Protein AF-0000000070050167 (afdb_homodimer)

Sequence (292 aa):
MYSLFINNKHGSLVYQRNFTPAVQLSANDAIRLASTFHGLSAIAAQVSPAALEKGNPFAALQPRGINLIEADNFRLQCLETRTGLKFVLVAELGVSPATVEASLRRVYEAYADYVLKNPFYDADMPIRCHLFDREIEKIFADYITVMYSLFINNKHGSLVYQRNFTPAVQLSANDAIRLASTFHGLSAIAAQVSPAALEKGNPFAALQPRGINLIEADNFRLQCLETRTGLKFVLVAELGVSPATVEASLRRVYEAYADYVLKNPFYDADMPIRCHLFDREIEKIFADYITV

pLDDT: mean 84.9, std 15.88, range [39.16, 98.12]

InterPro domains:
  IPR007233 Trafficking protein particle complex subunit [PF04099] (1-141)
  IPR007233 Trafficking protein particle complex subunit [PTHR23249] (1-140)
  IPR007233 Trafficking protein particle complex subunit [SM01399] (1-143)
  IPR011012 Longin-like domain superfamily [SSF64356] (2-143)

Solvent-accessible surface area (backbone atoms only — not comparable to full-atom values): 15770 Å² total; per-residue (Å²): 85,34,36,40,38,32,26,24,67,87,23,46,67,27,41,76,48,66,32,29,80,70,35,72,67,50,72,66,51,48,39,50,50,39,34,34,48,40,52,37,24,52,52,50,45,70,52,43,52,67,71,68,57,79,78,47,79,62,62,77,46,73,71,55,40,54,41,36,37,32,39,78,72,31,31,37,39,45,50,70,47,94,82,40,36,34,42,34,40,35,27,45,68,86,55,52,69,68,57,54,50,52,50,51,52,51,51,48,51,43,40,53,65,52,46,69,66,38,91,85,60,52,78,88,42,68,71,86,48,70,68,39,52,54,50,52,47,61,76,43,44,93,38,42,69,128,85,34,35,40,37,30,25,24,67,87,23,46,66,27,40,76,47,68,31,28,79,70,35,70,66,48,72,66,52,47,39,51,49,39,34,35,48,40,52,39,25,52,52,48,44,69,55,44,52,69,68,68,55,79,78,45,79,62,58,75,46,72,71,56,42,53,40,35,36,32,39,77,71,32,30,39,38,43,49,72,46,94,82,41,34,35,41,35,40,34,28,46,68,86,56,52,68,67,57,54,51,54,50,49,51,50,51,51,50,41,41,54,66,52,45,68,65,37,91,85,60,52,78,88,41,68,70,85,47,70,68,39,51,53,49,53,47,61,76,43,44,92,36,42,69,127

Organism: Toxoplasma gondii (strain ATCC 50861 / VEG) (NCBI:txid432359)

Secondary structure (DSSP, 8-state):
--EEEEE-TTS-EEEEEE--TT----HHHHHHHHHHHHHHHHHHHHHS-----SS-GGGGS----EEEEEESS-EEEEEE-TTS-EEEEEE-TTS-HHHHHHHHHHHHHHIIIIITT-TT--TTS----HHHHHHHHHHTGGG---/--EEEEE-TTS-EEEEEE--TT----HHHHHHHHHHHHHHHHHHHHHS-----SS-GGGGS----EEEEEESS-EEEEEE-TTS-EEEEEE-TTS-HHHHHHHHHHHHHHIIIIITT-TT--TTS----HHHHHHHHHHTGGG---

Nearest PDB structures (foldseek):
  2j3t-assembly1_D  TM=8.013E-01  e=7.336E-13  Homo sapiens
  2j3t-assembly1_C  TM=8.068E-01  e=5.487E-09  Mus musculus
  7b70-assembly1_C  TM=8.009E-01  e=3.661E-08  Drosophila melanogaster
  7e2d-assembly1_D  TM=7.402E-01  e=1.348E-06  Saccharomyces cerevisiae S288C
  7q3e-assembly1_C  TM=6.745E-01  e=5.491E-04  Mus musculus

Foldseek 3Di:
DAKKFKAAQQQATQDIDGQDPVDDDDPVNNRVVSNVQNVQQVVCQVVPPQPVPVPDPCSPPRPGGDAWDDDPFWIKGWDADPNRMIMIDIGGPPDDPVLVVVLSVQLVVLCVVFQVPPPPHDSNHHDDTVSSVVSNCVSCVVRRDD/DAKKFKAAQQQATQDIDGQDPVDDDDPVNNRVVSNVQNVQQVVCQVVPPQPVPVPDPCSPPRPGGDAWDDDPFWIKGWDADPNRMIMIDIGGPPDDPVLVVVLSVQLVVLCVVFQVPPPPHDSNHHDDTVSSVVSNCVSCVVRRDD

Structure (mmCIF, N/CA/C/O backbone):
data_AF-0000000070050167-model_v1
#
loop_
_entity.id
_entity.type
_entity.pdbx_description
1 polymer 'Trafficking protein particle complex subunit'
#
loop_
_atom_site.group_PDB
_atom_site.id
_atom_site.type_symbol
_atom_site.label_atom_id
_atom_site.label_alt_id
_atom_site.label_comp_id
_atom_site.label_asym_id
_atom_site.label_entity_id
_atom_site.label_seq_id
_atom_site.pdbx_PDB_ins_code
_atom_site.Cartn_x
_atom_site.Cartn_y
_atom_site.Cartn_z
_atom_site.occupancy
_atom_site.B_iso_or_equiv
_atom_site.auth_seq_id
_atom_site.auth_comp_id
_atom_site.auth_asym_id
_atom_site.auth_atom_id
_atom_site.pdbx_PDB_model_num
ATOM 1 N N . MET A 1 1 ? 9.734 10.875 11.914 1 89.44 1 MET A N 1
ATOM 2 C CA . MET A 1 1 ? 8.578 11.172 11.07 1 89.44 1 MET A CA 1
ATOM 3 C C . MET A 1 1 ? 8.969 12.078 9.906 1 89.44 1 MET A C 1
ATOM 5 O O . MET A 1 1 ? 9.625 13.102 10.102 1 89.44 1 MET A O 1
ATOM 9 N N . TYR A 1 2 ? 8.523 11.695 8.758 1 87.88 2 TYR A N 1
ATOM 10 C CA . TYR A 1 2 ? 8.992 12.398 7.566 1 87.88 2 TYR A CA 1
ATOM 11 C C . TYR A 1 2 ? 7.941 13.383 7.07 1 87.88 2 TYR A C 1
ATOM 13 O O . TYR A 1 2 ? 8.258 14.547 6.793 1 87.88 2 TYR A O 1
ATOM 21 N N . SER A 1 3 ? 6.727 12.945 6.902 1 91.06 3 SER A N 1
ATOM 22 C CA . SER A 1 3 ? 5.707 13.789 6.293 1 91.06 3 SER A CA 1
ATOM 23 C C . SER A 1 3 ? 4.305 13.367 6.719 1 91.06 3 SER A C 1
ATOM 25 O O . SER A 1 3 ? 4.086 12.211 7.078 1 91.06 3 SER A O 1
ATOM 27 N N . LEU A 1 4 ? 3.406 14.344 6.645 1 94.12 4 LEU A N 1
ATOM 28 C CA . LEU A 1 4 ? 1.989 14.148 6.934 1 94.12 4 LEU A CA 1
ATOM 29 C C . LEU A 1 4 ? 1.132 14.555 5.738 1 94.12 4 LEU A C 1
ATOM 31 O O . LEU A 1 4 ? 1.346 15.609 5.145 1 94.12 4 LEU A O 1
ATOM 35 N N . PHE A 1 5 ? 0.18 13.617 5.449 1 94 5 PHE A N 1
ATOM 36 C CA . PHE A 1 5 ? -0.792 13.875 4.395 1 94 5 PHE A CA 1
ATOM 37 C C . PHE A 1 5 ? -2.213 13.672 4.91 1 94 5 PHE A C 1
ATOM 39 O O . PHE A 1 5 ? -2.475 12.758 5.688 1 94 5 PHE A O 1
ATOM 46 N N . ILE A 1 6 ? -3.078 14.547 4.359 1 96.12 6 ILE A N 1
ATOM 47 C CA . ILE A 1 6 ? -4.5 14.32 4.598 1 96.12 6 ILE A CA 1
ATOM 48 C C . ILE A 1 6 ? -5.25 14.289 3.268 1 96.12 6 ILE A C 1
ATOM 50 O O . ILE A 1 6 ? -5.16 15.234 2.479 1 96.12 6 ILE A O 1
ATOM 54 N N . ASN A 1 7 ? -5.93 13.195 3.096 1 95.75 7 ASN A N 1
ATOM 55 C CA . ASN A 1 7 ? -6.766 13.023 1.909 1 95.75 7 ASN A CA 1
ATOM 56 C C . ASN A 1 7 ? -8.25 13.125 2.248 1 95.75 7 ASN A C 1
ATOM 58 O O . ASN A 1 7 ? -8.695 12.609 3.275 1 95.75 7 ASN A O 1
ATOM 62 N N . ASN A 1 8 ? -8.977 13.773 1.326 1 95.44 8 ASN A N 1
ATOM 63 C CA . ASN A 1 8 ? -10.43 13.719 1.497 1 95.44 8 ASN A CA 1
ATOM 64 C C . ASN A 1 8 ? -11 12.398 0.998 1 95.44 8 ASN A C 1
ATOM 66 O O . ASN A 1 8 ? -10.25 11.508 0.58 1 95.44 8 ASN A O 1
ATOM 70 N N . LYS A 1 9 ? -12.336 12.312 1.08 1 92.38 9 LYS A N 1
ATOM 71 C CA . LYS A 1 9 ? -13.008 11.047 0.791 1 92.38 9 LYS A CA 1
ATOM 72 C C . LYS A 1 9 ? -12.836 10.656 -0.674 1 92.38 9 LYS A C 1
ATOM 74 O O . LYS A 1 9 ? -12.992 9.484 -1.032 1 92.38 9 LYS A O 1
ATOM 79 N N . HIS A 1 10 ? -12.492 11.609 -1.518 1 92.44 10 HIS A N 1
ATOM 80 C CA . HIS A 1 10 ? -12.336 11.344 -2.945 1 92.44 10 HIS A CA 1
ATOM 81 C C . HIS A 1 10 ? -10.883 11.055 -3.301 1 92.44 10 HIS A C 1
ATOM 83 O O . HIS A 1 10 ? -10.57 10.758 -4.457 1 92.44 10 HIS A O 1
ATOM 89 N N . GLY A 1 11 ? -10.016 11.172 -2.305 1 93.12 11 GLY A N 1
ATOM 90 C CA . GLY A 1 11 ? -8.609 10.898 -2.539 1 93.12 11 GLY A CA 1
ATOM 91 C C . GLY A 1 11 ? -7.793 12.141 -2.846 1 93.12 11 GLY A C 1
ATOM 92 O O . GLY A 1 11 ? -6.586 12.055 -3.08 1 93.12 11 GLY A O 1
ATOM 93 N N . SER A 1 12 ? -8.359 13.258 -2.82 1 94.75 12 SER A N 1
ATOM 94 C CA . SER A 1 12 ? -7.645 14.508 -3.07 1 94.75 12 SER A CA 1
ATOM 95 C C . SER A 1 12 ? -6.801 14.914 -1.866 1 94.75 12 SER A C 1
ATOM 97 O O . SER A 1 12 ? -7.242 14.781 -0.722 1 94.75 12 SER A O 1
ATOM 99 N N . LEU A 1 13 ? -5.625 15.398 -2.189 1 95.75 13 LEU A N 1
ATOM 100 C CA . LEU A 1 13 ? -4.734 15.898 -1.147 1 95.75 13 LEU A CA 1
ATOM 101 C C . LEU A 1 13 ? -5.211 17.25 -0.623 1 95.75 13 LEU A C 1
ATOM 103 O O . LEU A 1 13 ? -5.238 18.234 -1.365 1 95.75 13 LEU A O 1
ATOM 107 N N . VAL A 1 14 ? -5.516 17.312 0.684 1 96.19 14 VAL A N 1
ATOM 108 C CA . VAL A 1 14 ? -6.066 18.562 1.195 1 96.19 14 VAL A CA 1
ATOM 109 C C . VAL A 1 14 ? -5.094 19.188 2.199 1 96.19 14 VAL A C 1
ATOM 111 O O . VAL A 1 14 ? -5.273 20.328 2.625 1 96.19 14 VAL A O 1
ATOM 114 N N . TYR A 1 15 ? -4.074 18.453 2.6 1 95.88 15 TYR A N 1
ATOM 115 C CA . TYR A 1 15 ? -3.066 18.969 3.518 1 95.88 15 TYR A CA 1
ATOM 116 C C . TYR A 1 15 ? -1.767 18.188 3.396 1 95.88 15 TYR A C 1
ATOM 118 O O . TYR A 1 15 ? -1.785 16.969 3.23 1 95.88 15 TYR A O 1
ATOM 126 N N . GLN A 1 16 ? -0.728 18.875 3.422 1 93.69 16 GLN A N 1
ATOM 127 C CA . GLN A 1 16 ? 0.583 18.234 3.402 1 93.69 16 GLN A CA 1
ATOM 128 C C . GLN A 1 16 ? 1.587 19 4.254 1 93.69 16 GLN A C 1
ATOM 130 O O . GLN A 1 16 ? 1.589 20.234 4.254 1 93.69 16 GLN A O 1
ATOM 135 N N . ARG A 1 17 ? 2.387 18.266 4.969 1 91.81 17 ARG A N 1
ATOM 136 C CA . ARG A 1 17 ? 3.475 18.859 5.742 1 91.81 17 ARG A CA 1
ATOM 137 C C . ARG A 1 17 ? 4.688 17.938 5.773 1 91.81 17 ARG A C 1
ATOM 139 O O . ARG A 1 17 ? 4.562 16.75 6.066 1 91.81 17 ARG A O 1
ATOM 146 N N . ASN A 1 18 ? 5.844 18.484 5.469 1 89.38 18 ASN A N 1
ATOM 147 C CA . ASN A 1 18 ? 7.109 17.766 5.598 1 89.38 18 ASN A CA 1
ATOM 148 C C . ASN A 1 18 ? 7.848 18.156 6.875 1 89.38 18 ASN A C 1
ATOM 150 O O . ASN A 1 18 ? 7.926 19.344 7.219 1 89.38 18 ASN A O 1
ATOM 154 N N . PHE A 1 19 ? 8.367 17.172 7.527 1 89.69 19 PHE A N 1
ATOM 155 C CA . PHE A 1 19 ? 9.023 17.453 8.797 1 89.69 19 PHE A CA 1
ATOM 156 C C . PHE A 1 19 ? 10.539 17.406 8.648 1 89.69 19 PHE A C 1
ATOM 158 O O . PHE A 1 19 ? 11.266 17.938 9.492 1 89.69 19 PHE A O 1
ATOM 165 N N . THR A 1 20 ? 10.992 16.719 7.688 1 80.56 20 THR A N 1
ATOM 166 C CA . THR A 1 20 ? 12.43 16.625 7.445 1 80.56 20 THR A CA 1
ATOM 167 C C . THR A 1 20 ? 12.758 16.984 6 1 80.56 20 THR A C 1
ATOM 169 O O . THR A 1 20 ? 11.953 16.734 5.094 1 80.56 20 THR A O 1
ATOM 172 N N . PRO A 1 21 ? 13.875 17.656 5.859 1 73.12 21 PRO A N 1
ATOM 173 C CA . PRO A 1 21 ? 14.289 18 4.496 1 73.12 21 PRO A CA 1
ATOM 174 C C . PRO A 1 21 ? 14.648 16.766 3.672 1 73.12 21 PRO A C 1
ATOM 176 O O . PRO A 1 21 ? 14.711 16.828 2.441 1 73.12 21 PRO A O 1
ATOM 179 N N . ALA A 1 22 ? 14.891 15.688 4.312 1 65.25 22 ALA A N 1
ATOM 180 C CA . ALA A 1 22 ? 15.32 14.461 3.648 1 65.25 22 ALA A CA 1
ATOM 181 C C . ALA A 1 22 ? 14.242 13.953 2.689 1 65.25 22 ALA A C 1
ATOM 183 O O . ALA A 1 22 ? 14.555 13.305 1.687 1 65.25 22 ALA A O 1
ATOM 184 N N . VAL A 1 23 ? 13.094 14.227 3.064 1 63.31 23 VAL A N 1
ATOM 185 C CA . VAL A 1 23 ? 12.008 13.828 2.186 1 63.31 23 VAL A CA 1
ATOM 186 C C . VAL A 1 23 ? 11.297 15.062 1.635 1 63.31 23 VAL A C 1
ATOM 188 O O . VAL A 1 23 ? 10.641 15.789 2.381 1 63.31 23 VAL A O 1
ATOM 191 N N . GLN A 1 24 ? 11.836 15.445 0.61 1 68.56 24 GLN A N 1
ATOM 192 C CA . GLN A 1 24 ? 11.141 16.562 -0.007 1 68.56 24 GLN A CA 1
ATOM 193 C C . GLN A 1 24 ? 10.258 16.094 -1.16 1 68.56 24 GLN A C 1
ATOM 195 O O . GLN A 1 24 ? 10.75 15.836 -2.26 1 68.56 24 GLN A O 1
ATOM 200 N N . LEU A 1 25 ? 9.023 15.867 -0.764 1 72.94 25 LEU A N 1
ATOM 201 C CA . LEU A 1 25 ? 8.07 15.523 -1.817 1 72.94 25 LEU A CA 1
ATOM 202 C C . LEU A 1 25 ? 7.562 16.781 -2.516 1 72.94 25 LEU A C 1
ATOM 204 O O . LEU A 1 25 ? 7.137 17.734 -1.857 1 72.94 25 LEU A O 1
ATOM 208 N N . SER A 1 26 ? 7.832 16.766 -3.855 1 81.06 26 SER A N 1
ATOM 209 C CA . SER A 1 26 ? 7.164 17.828 -4.602 1 81.06 26 SER A CA 1
ATOM 210 C C . SER A 1 26 ? 5.652 17.766 -4.414 1 81.06 26 SER A C 1
ATOM 212 O O . SER A 1 26 ? 5.113 16.75 -3.988 1 81.06 26 SER A O 1
ATOM 214 N N . ALA A 1 27 ? 5.039 18.875 -4.664 1 82.94 27 ALA A N 1
ATOM 215 C CA . ALA A 1 27 ? 3.58 18.922 -4.609 1 82.94 27 ALA A CA 1
ATOM 216 C C . ALA A 1 27 ? 2.963 17.859 -5.512 1 82.94 27 ALA A C 1
ATOM 218 O O . ALA A 1 27 ? 2.018 17.172 -5.113 1 82.94 27 ALA A O 1
ATOM 219 N N . ASN A 1 28 ? 3.523 17.688 -6.641 1 86.5 28 ASN A N 1
ATOM 220 C CA . ASN A 1 28 ? 3.029 16.703 -7.59 1 86.5 28 ASN A CA 1
ATOM 221 C C . ASN A 1 28 ? 3.223 15.281 -7.066 1 86.5 28 ASN A C 1
ATOM 223 O O . ASN A 1 28 ? 2.336 14.438 -7.207 1 86.5 28 ASN A O 1
ATOM 227 N N . ASP A 1 29 ? 4.305 15.047 -6.465 1 85.62 29 ASP A N 1
ATOM 228 C CA . ASP A 1 29 ? 4.578 13.719 -5.918 1 85.62 29 ASP A CA 1
ATOM 229 C C . ASP A 1 29 ? 3.646 13.406 -4.75 1 85.62 29 ASP A C 1
ATOM 231 O O . ASP A 1 29 ? 3.172 12.273 -4.613 1 85.62 29 ASP A O 1
ATOM 235 N N . ALA A 1 30 ? 3.424 14.406 -4.02 1 87.69 30 ALA A N 1
ATOM 236 C CA . ALA A 1 30 ? 2.52 14.234 -2.885 1 87.69 30 ALA A CA 1
ATOM 237 C C . ALA A 1 30 ? 1.105 13.906 -3.355 1 87.69 30 ALA A C 1
ATOM 239 O O . ALA A 1 30 ? 0.448 13.023 -2.799 1 87.69 30 ALA A O 1
ATOM 240 N N . ILE A 1 31 ? 0.739 14.547 -4.348 1 92.81 31 ILE A N 1
ATOM 241 C CA . ILE A 1 31 ? -0.591 14.336 -4.91 1 92.81 31 ILE A CA 1
ATOM 242 C C . ILE A 1 31 ? -0.686 12.93 -5.492 1 92.81 31 ILE A C 1
ATOM 244 O O . ILE A 1 31 ? -1.659 12.211 -5.246 1 92.81 31 ILE A O 1
ATOM 248 N N . ARG A 1 32 ? 0.29 12.586 -6.215 1 91.69 32 ARG A N 1
ATOM 249 C CA . ARG A 1 32 ? 0.316 11.258 -6.82 1 91.69 32 ARG A CA 1
ATOM 250 C C . ARG A 1 32 ? 0.294 10.172 -5.754 1 91.69 32 ARG A C 1
ATOM 252 O O . ARG A 1 32 ? -0.455 9.195 -5.867 1 91.69 32 ARG A O 1
ATOM 259 N N . LEU A 1 33 ? 1.096 10.352 -4.777 1 89.75 33 LEU A N 1
ATOM 260 C CA . LEU A 1 33 ? 1.144 9.383 -3.689 1 89.75 33 LEU A CA 1
ATOM 261 C C . LEU A 1 33 ? -0.214 9.266 -3.004 1 89.75 33 LEU A C 1
ATOM 263 O O . LEU A 1 33 ? -0.7 8.164 -2.762 1 89.75 33 LEU A O 1
ATOM 267 N N . ALA A 1 34 ? -0.756 10.43 -2.801 1 90.31 34 ALA A N 1
ATOM 268 C CA . ALA A 1 34 ? -2.049 10.477 -2.121 1 90.31 34 ALA A CA 1
ATOM 269 C C .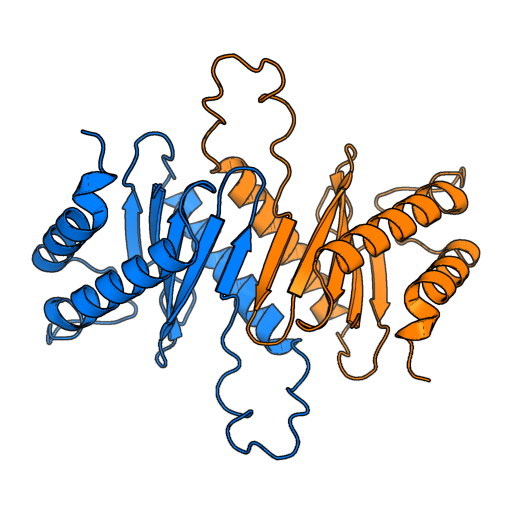 ALA A 1 34 ? -3.127 9.781 -2.945 1 90.31 34 ALA A C 1
ATOM 271 O O . ALA A 1 34 ? -3.883 8.953 -2.422 1 90.31 34 ALA A O 1
ATOM 272 N N . SER A 1 35 ? -3.193 10.031 -4.137 1 94 35 SER A N 1
ATOM 273 C CA . SER A 1 35 ? -4.227 9.5 -5.02 1 94 35 SER A CA 1
ATOM 274 C C . SER A 1 35 ? -4.051 8 -5.234 1 94 35 SER A C 1
ATOM 276 O O . SER A 1 35 ? -5.027 7.242 -5.195 1 94 35 SER A O 1
ATOM 278 N N . THR A 1 36 ? -2.84 7.625 -5.48 1 92.5 36 THR A N 1
ATOM 279 C CA . THR A 1 36 ? -2.572 6.207 -5.711 1 92.5 36 THR A CA 1
ATOM 280 C C . THR A 1 36 ? -2.842 5.395 -4.449 1 92.5 36 THR A C 1
ATOM 282 O O . THR A 1 36 ? -3.389 4.289 -4.523 1 92.5 36 THR A O 1
ATOM 285 N N . PHE A 1 37 ? -2.467 5.949 -3.375 1 91.81 37 PHE A N 1
ATOM 286 C CA . PHE A 1 37 ? -2.777 5.293 -2.109 1 91.81 37 PHE A CA 1
ATOM 287 C C . PHE A 1 37 ? -4.285 5.125 -1.944 1 91.81 37 PHE A C 1
ATOM 289 O O . PHE A 1 37 ? -4.758 4.039 -1.596 1 91.81 37 PHE A O 1
ATOM 296 N N . HIS A 1 38 ? -4.93 6.168 -2.182 1 91.12 38 HIS A N 1
ATOM 297 C CA . HIS A 1 38 ? -6.383 6.121 -2.07 1 91.12 38 HIS A CA 1
ATOM 298 C C . HIS A 1 38 ? -6.973 5.066 -2.998 1 91.12 38 HIS A C 1
ATOM 300 O O . HIS A 1 38 ? -7.844 4.289 -2.592 1 91.12 38 HIS A O 1
ATOM 306 N N . GLY A 1 39 ? -6.562 5.09 -4.191 1 91.25 39 GLY A N 1
ATOM 307 C CA . GLY A 1 39 ? -7.027 4.105 -5.152 1 91.25 39 GLY A CA 1
ATOM 308 C C . GLY A 1 39 ? -6.77 2.674 -4.711 1 91.25 39 GLY A C 1
ATOM 309 O O . GLY A 1 39 ? -7.652 1.818 -4.824 1 91.25 39 GLY A O 1
ATOM 310 N N . LEU A 1 40 ? -5.613 2.457 -4.23 1 90.75 40 LEU A N 1
ATOM 311 C CA . LEU A 1 40 ? -5.254 1.122 -3.764 1 90.75 40 LEU A CA 1
ATOM 312 C C . LEU A 1 40 ? -6.109 0.714 -2.57 1 90.75 40 LEU A C 1
ATOM 314 O O . LEU A 1 40 ? -6.578 -0.425 -2.498 1 90.75 40 LEU A O 1
ATOM 318 N N . SER A 1 41 ? -6.258 1.583 -1.632 1 88.62 41 SER A N 1
ATOM 319 C CA . SER A 1 41 ? -7.09 1.305 -0.465 1 88.62 41 SER A CA 1
ATOM 320 C C . SER A 1 41 ? -8.516 0.964 -0.874 1 88.62 41 SER A C 1
ATOM 322 O O . SER A 1 41 ? -9.133 0.061 -0.303 1 88.62 41 SER A O 1
ATOM 324 N N . ALA A 1 42 ? -9.016 1.646 -1.817 1 85.06 42 ALA A N 1
ATOM 325 C CA . ALA A 1 42 ? -10.383 1.425 -2.285 1 85.06 42 ALA A CA 1
ATOM 326 C C . ALA A 1 42 ? -10.523 0.052 -2.934 1 85.06 42 ALA A C 1
ATOM 328 O O . ALA A 1 42 ? -11.469 -0.687 -2.639 1 85.06 42 ALA A O 1
ATOM 329 N N . ILE A 1 43 ? -9.633 -0.232 -3.824 1 85.56 43 ILE A N 1
ATOM 330 C CA . ILE A 1 43 ? -9.719 -1.517 -4.512 1 85.56 43 ILE A CA 1
ATOM 331 C C . ILE A 1 43 ? -9.461 -2.65 -3.52 1 85.56 43 ILE A C 1
ATOM 333 O O . ILE A 1 43 ? -10.102 -3.703 -3.594 1 85.56 43 ILE A O 1
ATOM 337 N N . ALA A 1 44 ? -8.539 -2.447 -2.594 1 84 44 ALA A N 1
ATOM 338 C CA . ALA A 1 44 ? -8.266 -3.441 -1.559 1 84 44 ALA A CA 1
ATOM 339 C C . ALA A 1 44 ? -9.516 -3.709 -0.716 1 84 44 ALA A C 1
ATOM 341 O O . ALA A 1 44 ? -9.805 -4.859 -0.378 1 84 44 ALA A O 1
ATOM 342 N N . ALA A 1 45 ? -10.227 -2.703 -0.379 1 80.06 45 ALA A N 1
ATOM 343 C CA . ALA A 1 45 ? -11.445 -2.844 0.409 1 80.06 45 ALA A CA 1
ATOM 344 C C . ALA A 1 45 ? -12.508 -3.627 -0.358 1 80.06 45 ALA A C 1
ATOM 346 O O . ALA A 1 45 ? -13.266 -4.398 0.232 1 80.06 45 ALA A O 1
ATOM 347 N N . GLN A 1 46 ? -12.5 -3.449 -1.627 1 78.62 46 GLN A N 1
ATOM 348 C CA . GLN A 1 46 ? -13.492 -4.094 -2.473 1 78.62 46 GLN A CA 1
ATOM 349 C C . GLN A 1 46 ? -13.219 -5.59 -2.613 1 78.62 46 GLN A C 1
ATOM 351 O O . GLN A 1 46 ? -14.141 -6.387 -2.766 1 78.62 46 GLN A O 1
ATOM 356 N N . VAL A 1 47 ? -12.016 -5.867 -2.559 1 73.19 47 VAL A N 1
ATOM 357 C CA . VAL A 1 47 ? -11.656 -7.25 -2.842 1 73.19 47 VAL A CA 1
ATOM 358 C C . VAL A 1 47 ? -11.422 -8 -1.534 1 73.19 47 VAL A C 1
ATOM 360 O O . VAL A 1 47 ? -11.094 -9.195 -1.544 1 73.19 47 VAL A O 1
ATOM 363 N N . SER A 1 48 ? -11.43 -7.297 -0.471 1 73.94 48 SER A N 1
ATOM 364 C CA . SER A 1 48 ? -11.242 -7.91 0.84 1 73.94 48 SER A CA 1
ATOM 365 C C . SER A 1 48 ? -12.352 -8.922 1.136 1 73.9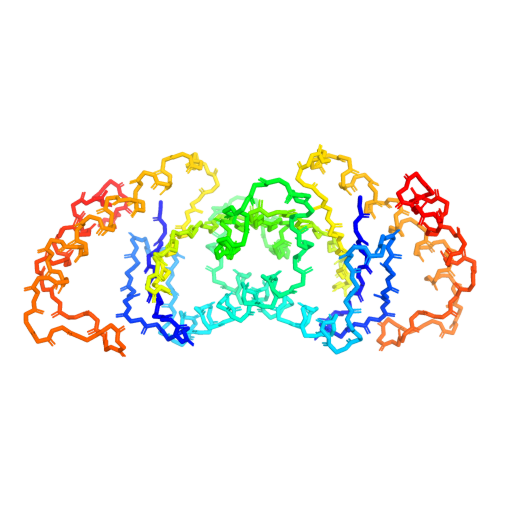4 48 SER A C 1
ATOM 367 O O . SER A 1 48 ? -13.508 -8.703 0.77 1 73.94 48 SER A O 1
ATOM 369 N N . PRO A 1 49 ? -11.852 -10.133 1.538 1 64.19 49 PRO A N 1
ATOM 370 C CA . PRO A 1 49 ? -12.875 -11.125 1.873 1 64.19 49 PRO A CA 1
ATOM 371 C C . PRO A 1 49 ? -13.891 -10.602 2.879 1 64.19 49 PRO A C 1
ATOM 373 O O . PRO A 1 49 ? -13.555 -9.797 3.75 1 64.19 49 PRO A O 1
ATOM 376 N N . ALA A 1 50 ? -15.133 -10.648 2.42 1 53.75 50 ALA A N 1
ATOM 377 C CA . ALA A 1 50 ? -16.156 -10.305 3.4 1 53.75 50 ALA A CA 1
ATOM 378 C C . ALA A 1 50 ? -15.875 -10.961 4.75 1 53.75 50 ALA A C 1
ATOM 380 O O . ALA A 1 50 ? -15.422 -12.109 4.805 1 53.75 50 ALA A O 1
ATOM 381 N N . ALA A 1 51 ? -15.328 -10.312 5.66 1 48.38 51 ALA A N 1
ATOM 382 C CA . ALA A 1 51 ? -15.352 -10.953 6.973 1 48.38 51 ALA A CA 1
ATOM 383 C C . ALA A 1 51 ? -16.547 -11.906 7.098 1 48.38 51 ALA A C 1
ATOM 385 O O . ALA A 1 51 ? -17.688 -11.492 6.965 1 48.38 51 ALA A O 1
ATOM 386 N N . LEU A 1 52 ? -16.406 -13.109 6.535 1 44.16 52 LEU A N 1
ATOM 387 C CA . LEU A 1 52 ? -17.312 -14.148 7 1 44.16 52 LEU A CA 1
ATOM 388 C C . LEU A 1 52 ? -17.703 -13.922 8.461 1 44.16 52 LEU A C 1
ATOM 390 O O . LEU A 1 52 ? -18.234 -14.82 9.117 1 44.16 52 LEU A O 1
ATOM 394 N N . GLU A 1 53 ? -17.188 -12.977 9.055 1 43 53 GLU A N 1
ATOM 395 C CA . GLU A 1 53 ? -17.734 -13.141 10.406 1 43 53 GLU A CA 1
ATOM 396 C C . GLU A 1 53 ? -19.25 -13.18 10.383 1 43 53 GLU A C 1
ATOM 398 O O . GLU A 1 53 ? -19.906 -12.211 9.984 1 43 53 GLU A O 1
ATOM 403 N N . LYS A 1 54 ? -19.781 -14.344 9.992 1 41.5 54 LYS A N 1
ATOM 404 C CA . LYS A 1 54 ? -21.203 -14.656 10.195 1 41.5 54 LYS A CA 1
ATOM 405 C C . LYS A 1 54 ? -21.859 -13.664 11.141 1 41.5 54 LYS A C 1
ATOM 407 O O . LYS A 1 54 ? -22.984 -13.211 10.898 1 41.5 54 LYS A O 1
ATOM 412 N N . GLY A 1 55 ? -21.641 -13.719 12.367 1 41.34 55 GLY A N 1
ATOM 413 C CA . GLY A 1 55 ? -22.438 -13.266 13.492 1 41.34 55 GLY A CA 1
ATOM 414 C C . GLY A 1 55 ? -22.266 -11.781 13.781 1 41.34 55 GLY A C 1
ATOM 415 O O . GLY A 1 55 ? -22.844 -11.266 14.742 1 41.34 55 GLY A O 1
ATOM 416 N N . ASN A 1 56 ? -21.062 -11.266 13.438 1 39.41 56 ASN A N 1
ATOM 417 C CA . ASN A 1 56 ? -21.016 -9.914 13.977 1 39.41 56 ASN A CA 1
ATOM 418 C C . ASN A 1 56 ? -21.688 -8.914 13.039 1 39.41 56 ASN A C 1
ATOM 420 O O . ASN A 1 56 ? -21.203 -8.68 11.922 1 39.41 56 ASN A O 1
ATOM 424 N N . PRO A 1 57 ? -22.922 -8.766 13.156 1 42.53 57 PRO A N 1
ATOM 425 C CA . PRO A 1 57 ? -23.703 -7.758 12.438 1 42.53 57 PRO A CA 1
ATOM 426 C C . PRO A 1 57 ? -22.891 -6.516 12.086 1 42.53 57 PRO A C 1
ATOM 428 O O . PRO A 1 57 ? -23.281 -5.742 11.203 1 42.53 57 PRO A O 1
ATOM 431 N N . PHE A 1 58 ? -22.016 -6.199 12.875 1 42.19 58 PHE A N 1
ATOM 432 C CA . PHE A 1 58 ? -21.281 -4.961 12.672 1 42.19 58 PHE A CA 1
ATOM 433 C C . PHE A 1 58 ? -20.109 -5.172 11.719 1 42.19 58 PHE A C 1
ATOM 435 O O . PHE A 1 58 ? -19.328 -4.254 11.469 1 42.19 58 PHE A O 1
ATOM 442 N N . ALA A 1 59 ? -19.734 -6.312 11.422 1 43.59 59 ALA A N 1
ATOM 443 C CA . ALA A 1 59 ? -18.734 -6.672 10.414 1 43.59 59 ALA A CA 1
ATOM 444 C C . ALA A 1 59 ? -18.984 -5.918 9.109 1 43.59 59 ALA A C 1
ATOM 446 O O . ALA A 1 59 ? -18.047 -5.688 8.344 1 43.59 59 ALA A O 1
ATOM 447 N N . ALA A 1 60 ? -20.297 -5.832 8.75 1 40.12 60 ALA A N 1
ATOM 448 C CA . ALA A 1 60 ? -20.734 -4.914 7.703 1 40.12 60 ALA A CA 1
ATOM 449 C C . ALA A 1 60 ? -20.109 -3.533 7.887 1 40.12 60 ALA A C 1
ATOM 451 O O . ALA A 1 60 ? -20.25 -2.664 7.023 1 40.12 60 ALA A O 1
ATOM 452 N N . LEU A 1 61 ? -19.922 -3.281 9.078 1 39.88 61 LEU A N 1
ATOM 453 C CA . LEU A 1 61 ? -19.359 -1.942 9.18 1 39.88 61 LEU A CA 1
ATOM 454 C C . LEU A 1 61 ? -18.078 -1.831 8.344 1 39.88 61 LEU A C 1
ATOM 456 O O . LEU A 1 61 ? -17.359 -2.814 8.172 1 39.88 61 LEU A O 1
ATOM 460 N N . GLN A 1 62 ? -17.688 -0.558 7.766 1 45.62 62 GLN A N 1
ATOM 461 C CA . GLN A 1 62 ? -16.906 -0.075 6.629 1 45.62 62 GLN A CA 1
ATOM 462 C C . GLN A 1 62 ? -15.531 -0.723 6.586 1 45.62 62 GLN A C 1
ATOM 464 O O . GLN A 1 62 ? -14.758 -0.606 7.539 1 45.62 62 GLN A O 1
ATOM 469 N N . PRO A 1 63 ? -15.477 -1.893 6.012 1 49.5 63 PRO A N 1
ATOM 470 C CA . PRO A 1 63 ? -14.094 -2.363 5.879 1 49.5 63 PRO A CA 1
ATOM 471 C C . PRO A 1 63 ? -13.078 -1.22 5.863 1 49.5 63 PRO A C 1
ATOM 473 O O . PRO A 1 63 ? -13.273 -0.227 5.156 1 49.5 63 PRO A O 1
ATOM 476 N N . ARG A 1 64 ? -12.539 -0.869 6.949 1 57.72 64 ARG A N 1
ATOM 477 C CA . ARG A 1 64 ? -11.406 0.052 6.984 1 57.72 64 ARG A CA 1
ATOM 478 C C . ARG A 1 64 ? -10.328 -0.364 5.988 1 57.72 64 ARG A C 1
ATOM 480 O O . ARG A 1 64 ? -10.219 -1.541 5.637 1 57.72 64 ARG A O 1
ATOM 487 N N . GLY A 1 65 ? -9.891 0.542 5.012 1 70.44 65 GLY A N 1
ATOM 488 C CA . GLY A 1 65 ? -8.852 0.544 3.998 1 70.44 65 GLY A CA 1
ATOM 489 C C . GLY A 1 65 ? -7.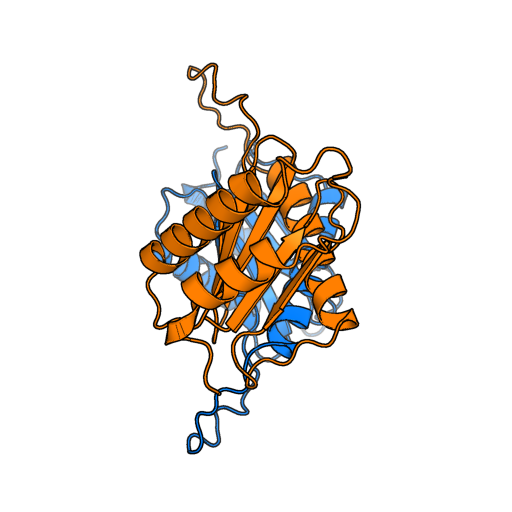516 0.045 4.516 1 70.44 65 GLY A C 1
ATOM 490 O O . GLY A 1 65 ? -7.469 -0.8 5.414 1 70.44 65 GLY A O 1
ATOM 491 N N . ILE A 1 66 ? -6.512 0.337 3.949 1 80.75 66 ILE A N 1
ATOM 492 C CA . ILE A 1 66 ? -5.113 0.047 4.262 1 80.75 66 ILE A CA 1
ATOM 493 C C . ILE A 1 66 ? -4.684 0.844 5.492 1 80.75 66 ILE A C 1
ATOM 495 O O . ILE A 1 66 ? -4.91 2.055 5.562 1 80.75 66 ILE A O 1
ATOM 499 N N . ASN A 1 67 ? -4.137 0.073 6.457 1 86.25 67 ASN A N 1
ATOM 500 C CA . ASN A 1 67 ? -3.695 0.716 7.691 1 86.25 67 ASN A CA 1
ATOM 501 C C . ASN A 1 67 ? -2.182 0.909 7.711 1 86.25 67 ASN A C 1
ATOM 503 O O . ASN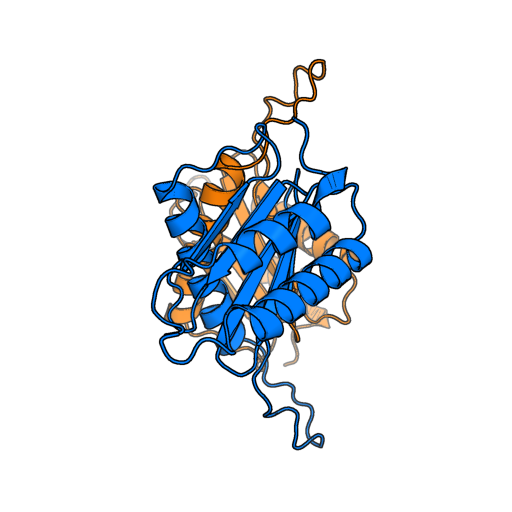 A 1 67 ? -1.676 1.797 8.398 1 86.25 67 ASN A O 1
ATOM 507 N N . LEU A 1 68 ? -1.549 0.071 6.957 1 90.81 68 LEU A N 1
ATOM 508 C CA . LEU A 1 68 ? -0.095 0.063 7.066 1 90.81 68 LEU A CA 1
ATOM 509 C C . LEU A 1 68 ? 0.547 -0.357 5.746 1 90.81 68 LEU A C 1
ATOM 511 O O . LEU A 1 68 ? 0.089 -1.302 5.102 1 90.81 68 LEU A O 1
ATOM 515 N N . ILE A 1 69 ? 1.524 0.38 5.398 1 91 69 ILE A N 1
ATOM 516 C CA . ILE A 1 69 ? 2.398 0.02 4.285 1 91 69 ILE A CA 1
ATOM 517 C C . ILE A 1 69 ? 3.855 0.078 4.738 1 91 69 ILE A C 1
ATOM 519 O O . ILE A 1 69 ? 4.281 1.055 5.355 1 91 69 ILE A O 1
ATOM 523 N N . GLU A 1 70 ? 4.574 -0.963 4.383 1 91.12 70 GLU A N 1
ATOM 524 C CA . GLU A 1 70 ? 5.996 -0.968 4.715 1 91.12 70 GLU A CA 1
ATOM 525 C C . GLU A 1 70 ? 6.852 -1.162 3.467 1 91.12 70 GLU A C 1
ATOM 527 O O . GLU A 1 70 ? 6.598 -2.064 2.666 1 91.12 70 GLU A O 1
ATOM 532 N N . ALA A 1 71 ? 7.793 -0.24 3.404 1 88.06 71 ALA A N 1
ATOM 533 C CA . ALA A 1 71 ? 8.82 -0.339 2.371 1 88.06 71 ALA A CA 1
ATOM 534 C C . ALA A 1 71 ? 10.203 -0.536 2.99 1 88.06 71 ALA A C 1
ATOM 536 O O . ALA A 1 71 ? 10.32 -0.764 4.195 1 88.06 71 ALA A O 1
ATOM 537 N N . ASP A 1 72 ? 11.242 -0.602 2.191 1 80.19 72 ASP A N 1
ATOM 538 C CA . ASP A 1 72 ? 12.594 -0.897 2.666 1 80.19 72 ASP A CA 1
ATOM 539 C C . ASP A 1 72 ? 13.094 0.19 3.613 1 80.19 72 ASP A C 1
ATOM 541 O O . ASP A 1 72 ? 13.82 -0.096 4.566 1 80.19 72 ASP A O 1
ATOM 545 N N . ASN A 1 73 ? 12.586 1.427 3.426 1 79.19 73 ASN A N 1
ATOM 546 C CA . ASN A 1 73 ? 13.234 2.498 4.176 1 79.19 73 ASN A CA 1
ATOM 547 C C . ASN A 1 73 ? 12.219 3.35 4.93 1 79.19 73 ASN A C 1
ATOM 549 O O . ASN A 1 73 ? 12.594 4.301 5.621 1 79.19 73 ASN A O 1
ATOM 553 N N . PHE A 1 74 ? 11.008 2.98 4.793 1 85.06 74 PHE A N 1
ATOM 554 C CA . PHE A 1 74 ? 10.016 3.791 5.488 1 85.06 74 PHE A CA 1
ATOM 555 C C . PHE A 1 74 ? 8.719 3.008 5.695 1 85.06 74 PHE A C 1
ATOM 557 O O . PHE A 1 74 ? 8.555 1.917 5.145 1 85.06 74 PHE A O 1
ATOM 564 N N . ARG A 1 75 ? 7.902 3.631 6.496 1 90.75 75 ARG A N 1
ATOM 565 C CA . ARG A 1 75 ? 6.574 3.105 6.805 1 90.75 75 ARG A CA 1
ATOM 566 C C . ARG A 1 75 ? 5.508 4.18 6.637 1 90.75 75 ARG A C 1
ATOM 568 O O . ARG A 1 75 ? 5.738 5.348 6.953 1 90.75 75 ARG A O 1
ATOM 575 N N . LEU A 1 76 ? 4.395 3.682 6.09 1 92.06 76 LEU A N 1
ATOM 576 C CA . LEU A 1 76 ? 3.23 4.551 5.965 1 92.06 76 LEU A CA 1
ATOM 577 C C . LEU A 1 76 ? 2.053 4 6.762 1 92.06 76 LEU A C 1
ATOM 579 O O . LEU A 1 76 ? 1.7 2.826 6.625 1 92.06 76 LEU A O 1
ATOM 583 N N . GLN A 1 77 ? 1.556 4.844 7.648 1 94.12 77 GLN A N 1
ATOM 584 C CA . GLN A 1 77 ? 0.362 4.449 8.391 1 94.12 77 GLN A CA 1
ATOM 585 C C . GLN A 1 77 ? -0.781 5.434 8.156 1 94.12 77 GLN A C 1
ATOM 587 O O . GLN A 1 77 ? -0.55 6.629 7.965 1 94.12 77 GLN A O 1
ATOM 592 N N . CYS A 1 78 ? -1.964 4.809 8.219 1 94.62 78 CYS A N 1
ATOM 593 C CA . CYS A 1 78 ? -3.137 5.594 7.859 1 94.62 78 CYS A CA 1
ATOM 594 C C . CYS A 1 78 ? -4.211 5.5 8.938 1 94.62 78 CYS A C 1
ATOM 596 O O . CYS A 1 78 ? -4.441 4.426 9.5 1 94.62 78 CYS A O 1
ATOM 598 N N . LEU A 1 79 ? -4.816 6.609 9.344 1 94.19 79 LEU A N 1
ATOM 599 C CA . LEU A 1 79 ? -6.031 6.707 10.141 1 94.19 79 LEU A CA 1
ATOM 600 C C . LEU A 1 79 ? -7.188 7.25 9.305 1 94.19 79 LEU A C 1
ATOM 602 O O . LEU A 1 79 ? -7.137 8.391 8.836 1 94.19 79 LEU A O 1
ATOM 606 N N . GLU A 1 80 ? -8.164 6.387 9.117 1 91.31 80 GLU A N 1
ATOM 607 C CA . GLU A 1 80 ? -9.32 6.781 8.312 1 91.31 80 GLU A CA 1
ATOM 608 C C . GLU A 1 80 ? -10.523 7.09 9.195 1 91.31 80 GLU A C 1
ATOM 610 O O . GLU A 1 80 ? -10.891 6.289 10.062 1 91.31 80 GLU A O 1
ATOM 615 N N . THR A 1 81 ? -11.141 8.242 8.953 1 91.25 81 THR A N 1
ATOM 616 C CA . THR A 1 81 ? -12.328 8.609 9.719 1 91.25 81 THR A CA 1
ATOM 617 C C . THR A 1 81 ? -13.586 8.047 9.062 1 91.25 81 THR A C 1
ATOM 619 O O . THR A 1 81 ? -13.539 7.555 7.934 1 91.25 81 THR A O 1
ATOM 622 N N . ARG A 1 82 ? -14.664 8.172 9.766 1 85.75 82 ARG A N 1
ATOM 623 C CA . ARG A 1 82 ? -15.945 7.691 9.25 1 85.75 82 ARG A CA 1
ATOM 624 C C . ARG A 1 82 ? -16.391 8.5 8.039 1 85.75 82 ARG A C 1
ATOM 626 O O . ARG A 1 82 ? -17.078 7.988 7.16 1 85.75 82 ARG A O 1
ATOM 633 N N . THR A 1 83 ? -15.961 9.727 7.969 1 87.56 83 THR A N 1
ATOM 634 C CA . THR A 1 83 ? -16.328 10.602 6.867 1 87.56 83 THR A CA 1
ATOM 635 C C . THR A 1 83 ? -15.453 10.344 5.648 1 87.56 83 THR A C 1
ATOM 637 O O . THR A 1 83 ? -15.633 10.977 4.605 1 87.56 83 THR A O 1
ATOM 640 N N . GLY A 1 84 ? -14.484 9.484 5.797 1 88.19 84 GLY A N 1
ATOM 641 C CA . GLY A 1 84 ? -13.656 9.078 4.668 1 88.19 84 GLY A CA 1
ATOM 642 C C . GLY A 1 84 ? -12.359 9.859 4.57 1 88.19 84 GLY A C 1
ATOM 643 O O . GLY A 1 84 ? -11.609 9.703 3.607 1 88.19 84 GLY A O 1
ATOM 644 N N . LEU A 1 85 ? -12.133 10.68 5.582 1 93.12 85 LEU A N 1
ATOM 645 C CA . LEU A 1 85 ? -10.836 11.359 5.629 1 93.12 85 LEU A CA 1
ATOM 646 C C . LEU A 1 85 ? -9.727 10.383 6.004 1 93.12 85 LEU A C 1
ATOM 648 O O . LEU A 1 85 ? -9.914 9.531 6.879 1 93.12 85 LEU A O 1
ATOM 652 N N . LYS A 1 86 ? -8.594 10.539 5.277 1 94.19 86 LYS A N 1
ATOM 653 C CA . LYS A 1 86 ? -7.441 9.688 5.574 1 94.19 86 LYS A CA 1
ATOM 654 C C . LYS A 1 86 ? -6.254 10.523 6.043 1 94.19 86 LYS A C 1
ATOM 656 O O . LYS A 1 86 ? -5.777 11.398 5.312 1 94.19 86 LYS A O 1
ATOM 661 N N . PHE A 1 87 ? -5.859 10.297 7.258 1 95.94 87 PHE A N 1
ATOM 662 C CA . PHE A 1 87 ? -4.621 10.859 7.789 1 95.94 87 PHE A CA 1
ATOM 663 C C . PHE A 1 87 ? -3.461 9.891 7.594 1 95.94 87 PHE A C 1
ATOM 665 O O . PHE A 1 87 ? -3.473 8.781 8.141 1 95.94 87 PHE A O 1
ATOM 672 N N . VAL A 1 88 ? -2.482 10.336 6.84 1 94.44 88 VAL A N 1
ATOM 673 C CA . VAL A 1 88 ? -1.391 9.438 6.469 1 94.44 88 VAL A CA 1
ATOM 674 C C . VAL A 1 88 ? -0.064 10.008 6.965 1 94.44 88 VAL A C 1
ATOM 676 O O . VAL A 1 88 ? 0.269 11.156 6.688 1 94.44 88 VAL A O 1
ATOM 679 N N . LEU A 1 89 ? 0.671 9.195 7.66 1 94.25 89 LEU A N 1
ATOM 680 C CA . LEU A 1 89 ? 1.971 9.602 8.188 1 94.25 89 LEU A CA 1
ATOM 681 C C . LEU A 1 89 ? 3.08 8.703 7.641 1 94.25 89 LEU A C 1
ATOM 683 O O . LEU A 1 89 ? 2.965 7.477 7.672 1 94.25 89 LEU A O 1
ATOM 687 N N . VAL A 1 90 ? 4.066 9.328 7.102 1 91.19 90 VAL A N 1
ATOM 688 C CA . VAL A 1 90 ? 5.258 8.617 6.645 1 91.19 90 VAL A CA 1
ATOM 689 C C . VAL A 1 90 ? 6.355 8.719 7.703 1 91.19 90 VAL A C 1
ATOM 691 O O . VAL A 1 90 ? 6.715 9.812 8.133 1 91.19 90 VAL A O 1
ATOM 694 N N . ALA A 1 91 ? 6.863 7.617 8.094 1 91.56 91 ALA A N 1
ATOM 695 C CA . ALA A 1 91 ? 7.84 7.594 9.18 1 91.56 91 ALA A CA 1
ATOM 696 C C . ALA A 1 91 ? 9 6.66 8.844 1 91.56 91 ALA A C 1
ATOM 698 O O . ALA A 1 91 ? 8.883 5.789 7.984 1 91.56 91 ALA A O 1
ATOM 699 N N . GLU A 1 92 ? 10.078 6.906 9.562 1 88.06 92 GLU A N 1
ATOM 700 C CA . GLU A 1 92 ? 11.195 5.969 9.477 1 88.06 92 GLU A CA 1
ATOM 701 C C . GLU A 1 92 ? 10.852 4.637 10.141 1 88.06 92 GLU A C 1
ATOM 703 O O . GLU A 1 92 ? 10.008 4.586 11.039 1 88.06 92 GLU A O 1
ATOM 708 N N . LEU A 1 93 ? 11.531 3.629 9.742 1 87.5 93 LEU A N 1
ATOM 709 C CA . LEU A 1 93 ? 11.25 2.289 10.242 1 87.5 93 LEU A CA 1
ATOM 710 C C . LEU A 1 93 ? 11.617 2.172 11.719 1 87.5 93 LEU A C 1
ATOM 712 O O . LEU A 1 93 ? 11.086 1.312 12.422 1 87.5 93 LEU A O 1
ATOM 716 N N . GLY A 1 94 ? 12.484 3.01 12.188 1 88.81 94 GLY A N 1
ATOM 717 C CA . GLY A 1 94 ? 12.914 2.965 13.578 1 88.81 94 GLY A CA 1
ATOM 718 C C . GLY A 1 94 ? 11.836 3.426 14.547 1 88.81 94 GLY A C 1
ATOM 719 O O . GLY A 1 94 ? 11.898 3.121 15.742 1 88.81 94 GLY A O 1
ATOM 720 N N . VAL A 1 95 ? 10.867 4.152 14.07 1 91.38 95 VAL A N 1
ATOM 721 C CA . VAL A 1 95 ? 9.766 4.605 14.914 1 91.38 95 VAL A CA 1
ATOM 722 C C . VAL A 1 95 ? 8.727 3.492 15.055 1 91.38 95 VAL A C 1
ATOM 724 O O . VAL A 1 95 ? 8.297 2.9 14.062 1 91.38 95 VAL A O 1
ATOM 727 N N . SER A 1 96 ? 8.328 3.229 16.219 1 93.44 96 SER A N 1
ATOM 728 C CA . SER A 1 96 ? 7.391 2.139 16.453 1 93.44 96 SER A CA 1
ATOM 729 C C . SER A 1 96 ? 6.031 2.441 15.836 1 93.44 96 SER A C 1
ATOM 731 O O . SER A 1 96 ? 5.582 3.59 15.836 1 93.44 96 SER A O 1
ATOM 733 N N . PRO A 1 97 ? 5.359 1.404 15.359 1 92.75 97 PRO A N 1
ATOM 734 C CA . PRO A 1 97 ? 4.016 1.604 14.812 1 92.75 97 PRO A CA 1
ATOM 735 C C . PRO A 1 97 ? 3.059 2.248 15.812 1 92.75 97 PRO A C 1
ATOM 737 O O . PRO A 1 97 ? 2.213 3.061 15.43 1 92.75 97 PRO A O 1
ATOM 740 N N . ALA A 1 98 ? 3.174 1.907 17 1 94.38 98 ALA A N 1
ATOM 741 C CA . ALA A 1 98 ? 2.316 2.461 18.047 1 94.38 98 ALA A CA 1
ATOM 742 C C . ALA A 1 98 ? 2.518 3.969 18.188 1 94.38 98 ALA A C 1
ATOM 744 O O . ALA A 1 98 ? 1.558 4.715 18.391 1 94.38 98 ALA A O 1
ATOM 745 N N . THR A 1 99 ? 3.736 4.371 18.094 1 95.75 99 THR A N 1
ATOM 746 C CA . THR A 1 99 ? 4.051 5.793 18.172 1 95.75 99 THR A CA 1
ATOM 747 C C . THR A 1 99 ? 3.447 6.551 17 1 95.75 99 THR A C 1
ATOM 749 O O . THR A 1 99 ? 2.91 7.648 17.172 1 95.75 99 THR A O 1
ATOM 752 N N . VAL A 1 100 ? 3.566 5.945 15.852 1 95.88 100 VAL A N 1
ATOM 753 C CA . VAL A 1 100 ? 3.018 6.57 14.656 1 95.88 100 VAL A CA 1
ATOM 754 C C . VAL A 1 100 ? 1.501 6.695 14.789 1 95.88 100 VAL A C 1
ATOM 756 O O . VAL A 1 100 ? 0.929 7.746 14.492 1 95.88 100 VAL A O 1
ATOM 759 N N . GLU A 1 101 ? 0.866 5.699 15.273 1 95.38 101 GLU A N 1
ATOM 760 C CA . GLU A 1 101 ? -0.581 5.707 15.477 1 95.38 101 GLU A CA 1
ATOM 761 C C . GLU A 1 101 ? -0.993 6.789 16.469 1 95.38 101 GLU A C 1
ATOM 763 O O . GLU A 1 101 ? -1.978 7.496 16.25 1 95.38 101 GLU A O 1
ATOM 768 N N . ALA A 1 102 ? -0.276 6.844 17.516 1 96.44 102 ALA A N 1
ATOM 769 C CA . ALA A 1 102 ? -0.565 7.859 18.531 1 96.44 102 ALA A CA 1
ATOM 770 C C . ALA A 1 102 ? -0.451 9.266 17.938 1 96.44 102 ALA A C 1
ATOM 772 O O . ALA A 1 102 ? -1.263 10.141 18.25 1 96.44 102 ALA A O 1
ATOM 773 N N . SER A 1 103 ? 0.558 9.438 17.094 1 97.25 103 SER A N 1
ATOM 774 C CA . SER A 1 103 ? 0.735 10.734 16.453 1 97.25 103 SER A CA 1
ATOM 775 C C . SER A 1 103 ? -0.444 11.055 15.539 1 97.25 103 SER A C 1
ATOM 777 O O . SER A 1 103 ? -0.933 12.188 15.523 1 97.25 103 SER A O 1
ATOM 779 N N . LEU A 1 104 ? -0.887 10.078 14.859 1 97.38 104 LEU A N 1
ATOM 780 C CA . LEU A 1 104 ? -2.023 10.273 13.961 1 97.38 104 LEU A CA 1
ATOM 781 C C . LEU A 1 104 ? -3.273 10.656 14.742 1 97.38 104 LEU A C 1
ATOM 783 O O . LEU A 1 104 ? -4.051 11.5 14.305 1 97.38 104 LEU A O 1
ATOM 787 N N . ARG A 1 105 ? -3.447 10.07 15.828 1 97.56 105 ARG A N 1
ATOM 788 C CA . ARG A 1 105 ? -4.59 10.398 16.672 1 97.56 105 ARG A CA 1
ATOM 789 C C . ARG A 1 105 ? -4.52 11.836 17.156 1 97.56 105 ARG A C 1
ATOM 791 O O . ARG A 1 105 ? -5.531 12.539 17.188 1 97.56 105 ARG A O 1
ATOM 798 N N . ARG A 1 106 ? -3.355 12.219 17.516 1 98 106 ARG A N 1
ATOM 799 C CA . ARG A 1 106 ? -3.168 13.609 17.938 1 98 106 ARG A CA 1
ATOM 800 C C . ARG A 1 106 ? -3.473 14.562 16.781 1 98 106 ARG A C 1
ATOM 802 O O . ARG A 1 106 ? -4.078 15.617 16.984 1 98 106 ARG A O 1
ATOM 809 N N . VAL A 1 107 ? -3.023 14.211 15.648 1 98.12 107 VAL A N 1
ATOM 810 C CA . VAL A 1 107 ? -3.307 15.023 14.469 1 98.12 107 VAL A CA 1
ATOM 811 C C . VAL A 1 107 ? -4.816 15.117 14.258 1 98.12 107 VAL A C 1
ATOM 813 O O . VAL A 1 107 ? -5.344 16.188 13.977 1 98.12 107 VAL A O 1
ATOM 816 N N . TYR A 1 108 ? -5.445 14 14.414 1 97.44 108 TYR A N 1
ATOM 817 C CA . TYR A 1 108 ? -6.895 13.977 14.25 1 97.44 108 TYR A CA 1
ATOM 818 C C . TYR A 1 108 ? -7.574 14.875 15.273 1 97.44 108 TYR A C 1
ATOM 820 O O . TYR A 1 108 ? -8.523 15.586 14.953 1 97.44 108 TYR A O 1
ATOM 828 N N . GLU A 1 109 ? -7.113 14.812 16.438 1 97.88 109 GLU A N 1
ATOM 829 C CA . GLU A 1 109 ? -7.652 15.672 17.484 1 97.88 109 GLU A CA 1
ATOM 830 C C . GLU A 1 109 ? -7.453 17.141 17.156 1 97.88 109 GLU A C 1
ATOM 832 O O . GLU A 1 109 ? -8.359 17.953 17.344 1 97.88 109 GLU A O 1
ATOM 837 N N . ALA A 1 110 ? -6.277 17.5 16.703 1 97.81 110 ALA A N 1
ATOM 838 C CA . ALA A 1 110 ? -6.012 18.859 16.281 1 97.81 110 ALA A CA 1
ATOM 839 C C . ALA A 1 110 ? -6.949 19.266 15.141 1 97.81 110 ALA A C 1
ATOM 841 O O . ALA A 1 110 ? -7.484 20.391 15.141 1 97.81 110 ALA A O 1
ATOM 842 N N . TYR A 1 111 ? -7.148 18.375 14.211 1 97.5 111 TYR A N 1
ATOM 843 C CA . TYR A 1 111 ? -8.062 18.609 13.102 1 97.5 111 TYR A CA 1
ATOM 844 C C . TYR A 1 111 ? -9.477 18.891 13.602 1 97.5 111 TYR A C 1
ATOM 846 O O . TYR A 1 111 ? -10.125 19.844 13.156 1 97.5 111 TYR A O 1
ATOM 854 N N . ALA A 1 112 ? -9.914 18.094 14.531 1 96.44 112 ALA A N 1
ATOM 855 C CA . ALA A 1 112 ? -11.25 18.234 15.109 1 96.44 112 ALA A CA 1
ATOM 856 C C . ALA A 1 112 ? -11.391 19.562 15.852 1 96.44 112 ALA A C 1
ATOM 858 O O . ALA A 1 112 ? -12.438 20.219 15.781 1 96.44 112 ALA A O 1
ATOM 859 N N . ASP A 1 113 ? -10.375 20 16.453 1 96.44 113 ASP A N 1
ATOM 860 C CA . ASP A 1 113 ? -10.422 21.172 17.328 1 96.44 113 ASP A CA 1
ATOM 861 C C . ASP A 1 113 ? -10.312 22.469 16.5 1 96.44 113 ASP A C 1
ATOM 863 O O . ASP A 1 113 ? -10.969 23.453 16.812 1 96.44 113 ASP A O 1
ATOM 867 N N . TYR A 1 114 ? -9.5 22.422 15.422 1 96.06 114 TYR A N 1
ATOM 868 C CA . TYR A 1 114 ? -9.148 23.688 14.789 1 96.06 114 TYR A CA 1
ATOM 869 C C . TYR A 1 114 ? -9.742 23.781 13.391 1 96.06 114 TYR A C 1
ATOM 871 O O . TYR A 1 114 ? -10.016 24.875 12.898 1 96.06 114 TYR A O 1
ATOM 879 N N . VAL A 1 115 ? -9.938 22.641 12.734 1 95.44 115 VAL A N 1
ATOM 880 C CA . VAL A 1 115 ? -10.391 22.672 11.344 1 95.44 115 VAL A CA 1
ATOM 881 C C . VAL A 1 115 ? -11.898 22.422 11.289 1 95.44 115 VAL A C 1
ATOM 883 O O . VAL A 1 115 ? -12.648 23.219 10.719 1 95.44 115 VAL A O 1
ATOM 886 N N . LEU A 1 116 ? -12.359 21.391 11.914 1 91.94 116 LEU A N 1
ATOM 887 C CA . LEU A 1 116 ? -13.75 20.953 11.852 1 91.94 116 LEU A CA 1
ATOM 888 C C . LEU A 1 116 ? -14.672 21.984 12.5 1 91.94 116 LEU A C 1
ATOM 890 O O . LEU A 1 116 ? -15.844 22.109 12.125 1 91.94 116 LEU A O 1
ATOM 894 N N . LYS A 1 117 ? -14.18 22.734 13.461 1 91.44 117 LYS A N 1
ATOM 895 C CA . LYS A 1 117 ? -14.992 23.703 14.195 1 91.44 117 LYS A CA 1
ATOM 896 C C . LYS A 1 117 ? -15.102 25.031 13.422 1 91.44 117 LYS A C 1
ATOM 898 O O . LYS A 1 117 ? -15.867 25.906 13.805 1 91.44 117 LYS A O 1
ATOM 903 N N . ASN A 1 118 ? -14.328 25.125 12.367 1 89.75 118 ASN A N 1
ATOM 904 C CA . ASN A 1 118 ? -14.438 26.281 11.492 1 89.75 118 ASN A CA 1
ATOM 905 C C . ASN A 1 118 ? -15.719 26.234 10.664 1 89.75 118 ASN A C 1
ATOM 907 O O . ASN A 1 118 ? -15.938 25.297 9.891 1 89.75 118 ASN A O 1
ATOM 911 N N . PRO A 1 119 ? -16.656 27.25 10.828 1 87.5 119 PRO A N 1
ATOM 912 C CA . PRO A 1 119 ? -17.953 27.234 10.133 1 87.5 119 PRO A CA 1
ATOM 913 C C . PRO A 1 119 ? -17.797 27.281 8.609 1 87.5 119 PRO A C 1
ATOM 915 O O . PRO A 1 119 ? -18.719 26.891 7.887 1 87.5 119 PRO A O 1
ATOM 918 N N . PHE A 1 120 ? -16.672 27.734 8.125 1 85.94 120 PHE A N 1
ATOM 919 C CA . PHE A 1 120 ? -16.453 27.828 6.684 1 85.94 120 PHE A CA 1
ATOM 920 C C . PHE A 1 120 ? -15.641 26.641 6.184 1 85.94 120 PHE A C 1
ATOM 922 O O . PHE A 1 120 ? -15.141 26.656 5.055 1 85.94 120 PHE A O 1
ATOM 929 N N . TYR A 1 121 ? -15.508 25.656 6.949 1 87.19 121 TYR A N 1
ATOM 930 C CA . TYR A 1 121 ? -14.695 24.484 6.598 1 87.19 121 TYR A CA 1
ATOM 931 C C . TYR A 1 121 ? -15.438 23.578 5.637 1 87.19 121 TYR A C 1
ATOM 933 O O . TYR A 1 121 ? -16.641 23.344 5.797 1 87.19 121 TYR A O 1
ATOM 941 N N . ASP A 1 122 ? -14.734 23.125 4.582 1 89.5 122 ASP A N 1
ATOM 942 C CA . ASP A 1 122 ? -15.172 22.094 3.637 1 89.5 122 ASP A CA 1
ATOM 943 C C . ASP A 1 122 ? -14.117 21 3.492 1 89.5 122 ASP A C 1
ATOM 945 O O . ASP A 1 122 ? -12.969 21.281 3.152 1 89.5 122 ASP A O 1
ATOM 949 N N . ALA A 1 123 ? -14.539 19.75 3.709 1 88.69 123 ALA A N 1
ATOM 950 C CA . ALA A 1 123 ? -13.609 18.625 3.721 1 88.69 123 ALA A CA 1
ATOM 951 C C . ALA A 1 123 ? -12.961 18.438 2.355 1 88.69 123 ALA A C 1
ATOM 953 O O . ALA A 1 123 ? -11.922 17.781 2.242 1 88.69 123 ALA A O 1
ATOM 954 N N . ASP A 1 124 ? -13.523 19.016 1.335 1 92 124 ASP A N 1
ATOM 955 C CA . ASP A 1 124 ? -13.016 18.844 -0.023 1 92 124 ASP A CA 1
ATOM 956 C C . ASP A 1 124 ? -12.086 20 -0.417 1 92 124 ASP A C 1
ATOM 958 O O . ASP A 1 124 ? -11.531 20 -1.517 1 92 124 ASP A O 1
ATOM 962 N N . MET A 1 125 ? -11.859 20.891 0.506 1 91.81 125 MET A N 1
ATOM 963 C CA . MET A 1 125 ? -10.992 22.031 0.232 1 91.81 125 MET A CA 1
ATOM 964 C C . MET A 1 125 ? -9.68 21.922 1.005 1 91.81 125 MET A C 1
ATOM 966 O O . MET A 1 125 ? -9.625 21.266 2.049 1 91.81 125 MET A O 1
ATOM 970 N N . PRO A 1 126 ? -8.672 22.578 0.491 1 93.94 126 PRO A N 1
ATOM 971 C CA . PRO A 1 126 ? -7.406 22.578 1.223 1 93.94 126 PRO A CA 1
ATOM 972 C C . PRO A 1 126 ? -7.535 23.172 2.625 1 93.94 126 PRO A C 1
ATOM 974 O O . PRO A 1 126 ? -8.289 24.125 2.83 1 93.94 126 PRO A O 1
ATOM 977 N N . ILE A 1 127 ? -6.883 22.531 3.545 1 95.31 127 ILE A N 1
ATOM 978 C CA . ILE A 1 127 ? -6.871 23.016 4.922 1 95.31 127 ILE A CA 1
ATOM 979 C C . ILE A 1 127 ? -5.891 24.172 5.047 1 95.31 127 ILE A C 1
ATOM 981 O O . ILE A 1 127 ? -4.68 23.984 4.906 1 95.31 127 ILE A O 1
ATOM 985 N N . ARG A 1 128 ? -6.473 25.359 5.258 1 91.94 128 ARG A N 1
ATOM 986 C CA . ARG A 1 128 ? -5.68 26.562 5.484 1 91.94 128 ARG A CA 1
ATOM 987 C C . ARG A 1 128 ? -6.008 27.188 6.84 1 91.94 128 ARG A C 1
ATOM 989 O O . ARG A 1 128 ? -6.781 28.141 6.914 1 91.94 128 ARG A O 1
ATOM 996 N N . CYS A 1 129 ? -5.578 26.609 7.852 1 93.81 129 CYS A N 1
ATOM 997 C CA . CYS A 1 129 ? -5.82 27.047 9.219 1 93.81 129 CYS A CA 1
ATOM 998 C C . CYS A 1 129 ? -4.516 27.172 10 1 93.81 129 CYS A C 1
ATOM 1000 O O . CYS A 1 129 ? -3.887 26.156 10.32 1 93.81 129 CYS A O 1
ATOM 1002 N N . HIS A 1 130 ? -4.121 28.375 10.352 1 94.69 130 HIS A N 1
ATOM 1003 C CA . HIS A 1 130 ? -2.84 28.641 11 1 94.69 130 HIS A CA 1
ATOM 1004 C C . HIS A 1 130 ? -2.758 27.953 12.359 1 94.69 130 HIS A C 1
ATOM 1006 O O . HIS A 1 130 ? -1.688 27.5 12.766 1 94.69 130 HIS A O 1
ATOM 1012 N N . LEU A 1 131 ? -3.879 27.922 13.062 1 95.44 131 LEU A N 1
ATOM 1013 C CA . LEU A 1 131 ? -3.889 27.266 14.367 1 95.44 131 LEU A CA 1
ATOM 1014 C C . LEU A 1 131 ? -3.604 25.766 14.227 1 95.44 131 LEU A C 1
ATOM 1016 O O . LEU A 1 131 ? -2.898 25.188 15.055 1 95.44 131 LEU A O 1
ATOM 1020 N N . PHE A 1 132 ? -4.148 25.172 13.188 1 97.38 132 PHE A N 1
ATOM 1021 C CA . PHE A 1 132 ? -3.875 23.766 12.914 1 97.38 132 PHE A CA 1
ATOM 1022 C C . PHE A 1 132 ? -2.402 23.547 12.586 1 97.38 132 PHE A C 1
ATOM 1024 O O . PHE A 1 132 ? -1.769 22.641 13.117 1 97.38 132 PHE A O 1
ATOM 1031 N N . ASP A 1 133 ? -1.882 24.453 11.805 1 96.62 133 ASP A N 1
ATOM 1032 C CA . ASP A 1 133 ? -0.467 24.375 11.445 1 96.62 133 ASP A CA 1
ATOM 1033 C C . ASP A 1 133 ? 0.413 24.406 12.695 1 96.62 133 ASP A C 1
ATOM 1035 O O . ASP A 1 133 ? 1.362 23.625 12.805 1 96.62 133 ASP A O 1
ATOM 1039 N N . ARG A 1 134 ? 0.117 25.297 13.539 1 96.69 134 ARG A N 1
ATOM 1040 C CA . ARG A 1 134 ? 0.895 25.453 14.766 1 96.69 134 ARG A CA 1
ATOM 1041 C C . ARG A 1 134 ? 0.822 24.188 15.609 1 96.69 134 ARG A C 1
ATOM 1043 O O . ARG A 1 134 ? 1.825 23.75 16.188 1 96.69 134 ARG A O 1
ATOM 1050 N N . GLU A 1 135 ? -0.396 23.609 15.703 1 97.31 135 GLU A N 1
ATOM 1051 C CA . GLU A 1 135 ? -0.559 22.375 16.484 1 97.31 135 GLU A CA 1
ATOM 1052 C C . GLU A 1 135 ? 0.231 21.234 15.859 1 97.31 135 GLU A C 1
ATOM 1054 O O . GLU A 1 135 ? 0.818 20.422 16.578 1 97.31 135 GLU A O 1
ATOM 1059 N N . ILE A 1 136 ? 0.265 21.156 14.508 1 97.38 136 ILE A N 1
ATOM 1060 C CA . ILE A 1 136 ? 1.03 20.125 13.812 1 97.38 136 ILE A CA 1
ATOM 1061 C C . ILE A 1 136 ? 2.516 20.281 14.125 1 97.38 136 ILE A C 1
ATOM 1063 O O . ILE A 1 136 ? 3.215 19.297 14.383 1 97.38 136 ILE A O 1
ATOM 1067 N N . GLU A 1 137 ? 2.975 21.484 14.195 1 95.75 137 GLU A N 1
ATOM 1068 C CA . GLU A 1 137 ? 4.371 21.75 14.531 1 95.75 137 GLU A CA 1
ATOM 1069 C C . GLU A 1 137 ? 4.699 21.297 15.945 1 95.75 137 GLU A C 1
ATOM 1071 O O . GLU A 1 137 ? 5.777 20.75 16.203 1 95.75 137 GLU A O 1
ATOM 1076 N N . LYS A 1 138 ? 3.814 21.484 16.812 1 96.38 138 LYS A N 1
ATOM 1077 C CA . LYS A 1 138 ? 4.012 21.078 18.203 1 96.38 138 LYS A CA 1
ATOM 1078 C C . LYS A 1 138 ? 4.066 19.547 18.312 1 96.38 138 LYS A C 1
ATOM 1080 O O . LYS A 1 138 ? 4.938 19 19 1 96.38 138 LYS A O 1
ATOM 1085 N N . ILE A 1 139 ? 3.166 18.891 17.688 1 96.81 139 ILE A N 1
ATOM 1086 C CA . ILE A 1 139 ? 3.061 17.438 17.734 1 96.81 139 ILE A CA 1
ATOM 1087 C C . ILE A 1 139 ? 4.352 16.797 17.219 1 96.81 139 ILE A C 1
ATOM 1089 O O . ILE A 1 139 ? 4.816 15.797 17.75 1 96.81 139 ILE A O 1
ATOM 1093 N N . PHE A 1 140 ? 4.91 17.391 16.188 1 96.06 140 PHE A N 1
ATOM 1094 C CA . PHE A 1 140 ? 6.055 16.766 15.531 1 96.06 140 PHE A CA 1
ATOM 1095 C C . PHE A 1 140 ? 7.324 17.578 15.781 1 96.06 140 PHE A C 1
ATOM 1097 O O . PHE A 1 140 ? 8.266 17.516 14.984 1 96.06 140 PHE A O 1
ATOM 1104 N N . ALA A 1 141 ? 7.367 18.375 16.812 1 93.44 141 ALA A N 1
ATOM 1105 C CA . ALA A 1 141 ? 8.477 19.281 17.125 1 93.44 141 ALA A CA 1
ATOM 1106 C C . ALA A 1 141 ? 9.797 18.516 17.172 1 93.44 141 ALA A C 1
ATOM 1108 O O . ALA A 1 141 ? 10.82 19 16.703 1 93.44 141 ALA A O 1
ATOM 1109 N N . ASP A 1 142 ? 9.758 17.266 17.719 1 88.62 142 ASP A N 1
ATOM 1110 C CA . ASP A 1 142 ? 10.969 16.484 17.906 1 88.62 142 ASP A CA 1
ATOM 1111 C C . ASP A 1 142 ? 11.5 15.984 16.562 1 88.62 142 ASP A C 1
ATOM 1113 O O . ASP A 1 142 ? 12.648 15.539 16.469 1 88.62 142 ASP A O 1
ATOM 1117 N N . TYR A 1 143 ? 10.695 16.078 15.555 1 82.56 143 TYR A N 1
ATOM 1118 C CA . TYR A 1 143 ? 11.086 15.539 14.258 1 82.56 143 TYR A CA 1
ATOM 1119 C C . TYR A 1 143 ? 11.383 16.656 13.266 1 82.56 143 TYR A C 1
ATOM 1121 O O . TYR A 1 143 ? 11.805 16.391 12.141 1 82.56 143 TYR A O 1
ATOM 1129 N N . ILE A 1 144 ? 11.008 17.781 13.625 1 77 144 ILE A N 1
ATOM 1130 C CA . ILE A 1 144 ? 11.266 18.938 12.766 1 77 144 ILE A CA 1
ATOM 1131 C C . ILE A 1 144 ? 12.68 19.453 12.992 1 77 144 ILE A C 1
ATOM 1133 O O . ILE A 1 144 ? 13.047 19.812 14.117 1 77 144 ILE A O 1
ATOM 1137 N N . THR A 1 145 ? 13.609 18.797 12.258 1 64 145 THR A N 1
ATOM 1138 C CA . THR A 1 145 ? 14.977 19.312 12.375 1 64 145 THR A CA 1
ATOM 1139 C C . THR A 1 145 ? 15.133 20.625 11.625 1 64 145 THR A C 1
ATOM 1141 O O . THR A 1 145 ? 14.719 20.75 10.469 1 64 145 THR A O 1
ATOM 1144 N N . VAL A 1 146 ? 15.211 21.719 12.391 1 48.41 146 VAL A N 1
ATOM 1145 C CA . VAL A 1 146 ? 15.57 23.031 11.844 1 48.41 146 VAL A CA 1
ATOM 1146 C C . VAL A 1 146 ? 16.984 22.984 11.273 1 48.41 146 VAL A C 1
ATOM 1148 O O . VAL A 1 146 ? 17.891 22.422 11.898 1 48.41 146 VAL A O 1
ATOM 1151 N N . MET B 1 1 ? -4.129 -18.297 2.816 1 89.62 1 MET B N 1
ATOM 1152 C CA . MET B 1 1 ? -3.713 -17.578 1.612 1 89.62 1 MET B CA 1
ATOM 1153 C C . MET B 1 1 ? -4.875 -17.453 0.631 1 89.62 1 MET B C 1
ATOM 1155 O O . MET B 1 1 ? -5.562 -18.438 0.343 1 89.62 1 MET B O 1
ATOM 1159 N N . TYR B 1 2 ? -5.023 -16.266 0.129 1 87.88 2 TYR B N 1
ATOM 1160 C CA . TYR B 1 2 ? -6.207 -16 -0.682 1 87.88 2 TYR B CA 1
ATOM 1161 C C . TYR B 1 2 ? -5.867 -16.031 -2.168 1 87.88 2 TYR B C 1
ATOM 1163 O O . TYR B 1 2 ? -6.562 -16.672 -2.957 1 87.88 2 TYR B O 1
ATOM 1171 N N . SER B 1 3 ? -4.855 -15.32 -2.57 1 91.19 3 SER B N 1
ATOM 1172 C CA . SER B 1 3 ? -4.566 -15.18 -3.994 1 91.19 3 SER B CA 1
ATOM 1173 C C . SER B 1 3 ? -3.096 -14.844 -4.23 1 91.19 3 SER B C 1
ATOM 1175 O O . SER B 1 3 ? -2.434 -14.289 -3.354 1 91.19 3 SER B O 1
ATOM 1177 N N . LEU B 1 4 ? -2.65 -15.211 -5.422 1 94.25 4 LEU B N 1
ATOM 1178 C CA . LEU B 1 4 ? -1.3 -14.93 -5.898 1 94.25 4 LEU B CA 1
ATOM 1179 C C . LEU B 1 4 ? -1.335 -14.133 -7.195 1 94.25 4 LEU B C 1
ATOM 1181 O O . LEU B 1 4 ? -2.086 -14.469 -8.117 1 94.25 4 LEU B O 1
ATOM 1185 N N . PHE B 1 5 ? -0.487 -13.062 -7.176 1 94 5 PHE B N 1
ATOM 1186 C CA . PHE B 1 5 ? -0.32 -12.234 -8.367 1 94 5 PHE B CA 1
ATOM 1187 C C . PHE B 1 5 ? 1.154 -12.109 -8.734 1 94 5 PHE B C 1
ATOM 1189 O O . PHE B 1 5 ? 2.01 -11.984 -7.852 1 94 5 PHE B O 1
ATOM 1196 N N . ILE B 1 6 ? 1.355 -12.07 -10.055 1 96.19 6 ILE B N 1
ATOM 1197 C CA . ILE B 1 6 ? 2.691 -11.734 -10.531 1 96.19 6 ILE B CA 1
ATOM 1198 C C . ILE B 1 6 ? 2.607 -10.578 -11.531 1 96.19 6 ILE B C 1
ATOM 1200 O O . ILE B 1 6 ? 1.882 -10.664 -12.531 1 96.19 6 ILE B O 1
ATOM 1204 N N . ASN B 1 7 ? 3.34 -9.562 -11.195 1 95.75 7 ASN B N 1
ATOM 1205 C CA . ASN B 1 7 ? 3.434 -8.398 -12.078 1 95.75 7 ASN B CA 1
ATOM 1206 C C . ASN B 1 7 ? 4.789 -8.336 -12.773 1 95.75 7 ASN B C 1
ATOM 1208 O O . ASN B 1 7 ? 5.82 -8.609 -12.164 1 95.75 7 ASN B O 1
ATOM 1212 N N . ASN B 1 8 ? 4.738 -7.91 -14.047 1 95.44 8 ASN B N 1
ATOM 1213 C CA . ASN B 1 8 ? 6.016 -7.625 -14.695 1 95.44 8 ASN B CA 1
ATOM 1214 C C . ASN B 1 8 ? 6.551 -6.254 -14.297 1 95.44 8 ASN B C 1
ATOM 1216 O O . ASN B 1 8 ? 5.953 -5.566 -13.469 1 95.44 8 ASN B O 1
ATOM 1220 N N . LYS B 1 9 ? 7.691 -5.926 -14.906 1 92.25 9 LYS B N 1
ATOM 1221 C CA . LYS B 1 9 ? 8.406 -4.715 -14.508 1 92.25 9 LYS B CA 1
ATOM 1222 C C . LYS B 1 9 ? 7.59 -3.465 -14.828 1 92.25 9 LYS B C 1
ATOM 1224 O O . LYS B 1 9 ? 7.824 -2.402 -14.242 1 92.25 9 LYS B O 1
ATOM 1229 N N . HIS B 1 10 ? 6.633 -3.578 -15.703 1 92.56 10 HIS B N 1
ATOM 1230 C CA . HIS B 1 10 ? 5.824 -2.434 -16.109 1 92.56 10 HIS B CA 1
ATOM 1231 C C . HIS B 1 10 ? 4.531 -2.361 -15.297 1 92.56 10 HIS B C 1
ATOM 1233 O O . HIS B 1 10 ? 3.744 -1.426 -15.461 1 92.56 10 HIS B O 1
ATOM 1239 N N . GLY B 1 11 ? 4.316 -3.373 -14.461 1 93.25 11 GLY B N 1
ATOM 1240 C CA . GLY B 1 11 ? 3.125 -3.377 -13.633 1 93.25 11 GLY B CA 1
ATOM 1241 C C . GLY B 1 11 ? 1.987 -4.188 -14.227 1 93.25 11 GLY B C 1
ATOM 1242 O O . GLY B 1 11 ? 0.908 -4.277 -13.633 1 93.25 11 GLY B O 1
ATOM 1243 N N . SER B 1 12 ? 2.178 -4.793 -15.312 1 94.81 12 SER B N 1
ATOM 1244 C CA . SER B 1 12 ? 1.151 -5.621 -15.93 1 94.81 12 SER B CA 1
ATOM 1245 C C . SER B 1 12 ? 1.001 -6.953 -15.203 1 94.81 12 SER B C 1
ATOM 1247 O O . SER B 1 12 ? 1.994 -7.562 -14.797 1 94.81 12 SER B O 1
ATOM 1249 N N . LEU B 1 13 ? -0.253 -7.355 -15.078 1 95.75 13 LEU B N 1
ATOM 1250 C CA . LEU B 1 13 ? -0.55 -8.648 -14.469 1 95.75 13 LEU B CA 1
ATOM 1251 C C . LEU B 1 13 ? -0.23 -9.789 -15.43 1 95.75 13 LEU B C 1
ATOM 1253 O O . LEU B 1 13 ? -0.852 -9.906 -16.484 1 95.75 13 LEU B O 1
ATOM 1257 N N . VAL B 1 14 ? 0.698 -10.68 -15.031 1 96.25 14 VAL B N 1
ATOM 1258 C CA . VAL B 1 14 ? 1.095 -11.727 -15.961 1 96.25 14 VAL B CA 1
ATOM 1259 C C . VAL B 1 14 ? 0.679 -13.094 -15.414 1 96.25 14 VAL B C 1
ATOM 1261 O O . VAL B 1 14 ? 0.76 -14.102 -16.125 1 96.25 14 VAL B O 1
ATOM 1264 N N . TYR B 1 15 ? 0.244 -13.148 -14.18 1 95.88 15 TYR B N 1
ATOM 1265 C CA . TYR B 1 15 ? -0.221 -14.398 -13.578 1 95.88 15 TYR B CA 1
ATOM 1266 C C . TYR B 1 15 ? -1.142 -14.125 -12.398 1 95.88 15 TYR B C 1
ATOM 1268 O O . TYR B 1 15 ? -0.904 -13.195 -11.617 1 95.88 15 TYR B O 1
ATOM 1276 N N . GLN B 1 16 ? -2.143 -14.867 -12.32 1 93.75 16 GLN B N 1
ATOM 1277 C CA . GLN B 1 16 ? -3.055 -14.766 -11.188 1 93.75 16 GLN B CA 1
ATOM 1278 C C . GLN B 1 16 ? -3.617 -16.125 -10.805 1 93.75 16 GLN B C 1
ATOM 1280 O O . GLN B 1 16 ? -3.932 -16.938 -11.68 1 93.75 16 GLN B O 1
ATOM 1285 N N . ARG B 1 17 ? -3.703 -16.359 -9.531 1 91.94 17 ARG B N 1
ATOM 1286 C CA . ARG B 1 17 ? -4.328 -17.562 -9.016 1 91.94 17 ARG B CA 1
ATOM 1287 C C . ARG B 1 17 ? -5.062 -17.297 -7.703 1 91.94 17 ARG B C 1
ATOM 1289 O O . ARG B 1 17 ? -4.504 -16.688 -6.789 1 91.94 17 ARG B O 1
ATOM 1296 N N . ASN B 1 18 ? -6.301 -17.734 -7.641 1 89.5 18 ASN B N 1
ATOM 1297 C CA . ASN B 1 18 ? -7.082 -17.672 -6.406 1 89.5 18 ASN B CA 1
ATOM 1298 C C . ASN B 1 18 ? -7.105 -19.016 -5.691 1 89.5 18 ASN B C 1
ATOM 1300 O O . ASN B 1 18 ? -7.285 -20.062 -6.324 1 89.5 18 ASN B O 1
ATOM 1304 N N . PHE B 1 19 ? -6.93 -18.969 -4.402 1 89.88 19 PHE B N 1
ATOM 1305 C CA . PHE B 1 19 ? -6.859 -20.219 -3.656 1 89.88 19 PHE B CA 1
ATOM 1306 C C . PHE B 1 19 ? -8.156 -20.453 -2.887 1 89.88 19 PHE B C 1
ATOM 1308 O O . PHE B 1 19 ? -8.438 -21.594 -2.479 1 89.88 19 PHE B O 1
ATOM 1315 N N . THR B 1 20 ? -8.867 -19.438 -2.609 1 80.94 20 THR B N 1
ATOM 1316 C CA . THR B 1 20 ? -10.133 -19.578 -1.901 1 80.94 20 THR B CA 1
ATOM 1317 C C . THR B 1 20 ? -11.25 -18.844 -2.648 1 80.94 20 THR B C 1
ATOM 1319 O O . THR B 1 20 ? -11.008 -17.828 -3.309 1 80.94 20 THR B O 1
ATOM 1322 N N . PRO B 1 21 ? -12.422 -19.469 -2.6 1 73.56 21 PRO B N 1
ATOM 1323 C CA . PRO B 1 21 ? -13.562 -18.812 -3.244 1 73.56 21 PRO B CA 1
ATOM 1324 C C . PRO B 1 21 ? -13.961 -17.5 -2.551 1 73.56 21 PRO B C 1
ATOM 1326 O O . PRO B 1 21 ? -14.672 -16.688 -3.137 1 73.56 21 PRO B O 1
ATOM 1329 N N . ALA B 1 22 ? -13.539 -17.344 -1.361 1 65.38 22 ALA B N 1
ATOM 1330 C CA . ALA B 1 22 ? -13.906 -16.172 -0.566 1 65.38 22 ALA B CA 1
ATOM 1331 C C . ALA B 1 22 ? -13.414 -14.891 -1.221 1 65.38 22 ALA B C 1
ATOM 1333 O O . ALA B 1 22 ? -14.023 -13.828 -1.051 1 65.38 22 ALA B O 1
ATOM 1334 N N . VAL B 1 23 ? -12.359 -15.047 -1.856 1 63.47 23 VAL B N 1
ATOM 1335 C CA . VAL B 1 23 ? -11.836 -13.875 -2.549 1 63.47 23 VAL B CA 1
ATOM 1336 C C . VAL B 1 23 ? -11.852 -14.117 -4.059 1 63.47 23 VAL B C 1
ATOM 1338 O O . VAL B 1 23 ? -11.102 -14.945 -4.57 1 63.47 23 VAL B O 1
ATOM 1341 N N . GLN B 1 24 ? -12.93 -13.805 -4.531 1 69.12 24 GLN B N 1
ATOM 1342 C CA . GLN B 1 24 ? -12.961 -13.93 -5.984 1 69.12 24 GLN B CA 1
ATOM 1343 C C . GLN B 1 24 ? -12.734 -12.586 -6.66 1 69.12 24 GLN B C 1
ATOM 1345 O O . GLN B 1 24 ? -13.648 -11.766 -6.746 1 69.12 24 GLN B O 1
ATOM 1350 N N . LEU B 1 25 ? -11.453 -12.383 -6.953 1 73.12 25 LEU B N 1
ATOM 1351 C CA . LEU B 1 25 ? -11.156 -11.18 -7.719 1 73.12 25 LEU B CA 1
ATOM 1352 C C . LEU B 1 25 ? -11.43 -11.391 -9.203 1 73.12 25 LEU B C 1
ATOM 1354 O O . LEU B 1 25 ? -10.984 -12.383 -9.781 1 73.12 25 LEU B O 1
ATOM 1358 N N . SER B 1 26 ? -12.352 -10.5 -9.688 1 81.38 26 SER B N 1
ATOM 1359 C CA . SER B 1 26 ? -12.477 -10.508 -11.141 1 81.38 26 SER B CA 1
ATOM 1360 C C . SER B 1 26 ? -11.141 -10.211 -11.812 1 81.38 26 SER B C 1
ATOM 1362 O O . SER B 1 26 ? -10.219 -9.703 -11.172 1 81.38 26 SER B O 1
ATOM 1364 N N . ALA B 1 27 ? -11.055 -10.641 -13.039 1 83.06 27 ALA B N 1
ATOM 1365 C CA . ALA B 1 27 ? -9.859 -10.336 -13.82 1 83.06 27 ALA B CA 1
ATOM 1366 C C . ALA B 1 27 ? -9.57 -8.836 -13.82 1 83.06 27 ALA B C 1
ATOM 1368 O O . ALA B 1 27 ? -8.422 -8.422 -13.648 1 83.06 27 ALA B O 1
ATOM 1369 N N . ASN B 1 28 ? -10.594 -8.07 -13.938 1 86.69 28 ASN B N 1
ATOM 1370 C CA . ASN B 1 28 ? -10.445 -6.621 -13.945 1 86.69 28 ASN B CA 1
ATOM 1371 C C . ASN B 1 28 ? -9.969 -6.098 -12.594 1 86.69 28 ASN B C 1
ATOM 1373 O O . ASN B 1 28 ? -9.109 -5.215 -12.539 1 86.69 28 ASN B O 1
ATOM 1377 N N . ASP B 1 29 ? -10.469 -6.645 -11.562 1 85.81 29 ASP B N 1
ATOM 1378 C CA . ASP B 1 29 ? -10.062 -6.223 -10.227 1 85.81 29 ASP B CA 1
ATOM 1379 C C . ASP B 1 29 ? -8.609 -6.598 -9.945 1 85.81 29 ASP B C 1
ATOM 1381 O O . ASP B 1 29 ? -7.867 -5.824 -9.344 1 85.81 29 ASP B O 1
ATOM 1385 N N . ALA B 1 30 ? -8.289 -7.719 -10.438 1 87.94 30 ALA B N 1
ATOM 1386 C CA . ALA B 1 30 ? -6.914 -8.172 -10.258 1 87.94 30 ALA B CA 1
ATOM 1387 C C . ALA B 1 30 ? -5.934 -7.266 -10.992 1 87.94 30 ALA B C 1
ATOM 1389 O O . ALA B 1 30 ? -4.883 -6.906 -10.461 1 87.94 30 ALA B O 1
ATOM 1390 N N . ILE B 1 31 ? -6.324 -6.898 -12.117 1 92.88 31 ILE B N 1
ATOM 1391 C CA . ILE B 1 31 ? -5.492 -6.027 -12.938 1 92.88 31 ILE B CA 1
ATOM 1392 C C . ILE B 1 31 ? -5.363 -4.66 -12.266 1 92.88 31 ILE B C 1
ATOM 1394 O O . ILE B 1 31 ? -4.266 -4.113 -12.164 1 92.88 31 ILE B O 1
ATOM 1398 N N . ARG B 1 32 ? -6.449 -4.176 -11.852 1 91.75 32 ARG B N 1
ATOM 1399 C CA . ARG B 1 32 ? -6.457 -2.877 -11.188 1 91.75 32 ARG B CA 1
ATOM 1400 C C . ARG B 1 32 ? -5.598 -2.902 -9.93 1 91.75 32 ARG B C 1
ATOM 1402 O O . ARG B 1 32 ? -4.805 -1.989 -9.688 1 91.75 32 ARG B O 1
ATOM 1409 N N . LEU B 1 33 ? -5.777 -3.902 -9.156 1 89.88 33 LEU B N 1
ATOM 1410 C CA . LEU B 1 33 ? -4.996 -4.039 -7.93 1 89.88 33 LEU B CA 1
ATOM 1411 C C . LEU B 1 33 ? -3.506 -4.105 -8.242 1 89.88 33 LEU B C 1
ATOM 1413 O O . LEU B 1 33 ? -2.703 -3.414 -7.605 1 89.88 33 LEU B O 1
ATOM 1417 N N . ALA B 1 34 ? -3.252 -4.883 -9.25 1 90.25 34 ALA B N 1
ATOM 1418 C CA . ALA B 1 34 ? -1.856 -5.07 -9.641 1 90.25 34 ALA B CA 1
ATOM 1419 C C . ALA B 1 34 ? -1.24 -3.756 -10.109 1 90.25 34 ALA B C 1
ATOM 1421 O O . ALA B 1 34 ? -0.141 -3.391 -9.688 1 90.25 34 ALA B O 1
ATOM 1422 N N . SER B 1 35 ? -1.881 -3.064 -10.891 1 94 35 SER B N 1
ATOM 1423 C CA . SER B 1 35 ? -1.375 -1.828 -11.477 1 94 35 SER B CA 1
ATOM 1424 C C . SER B 1 35 ? -1.248 -0.728 -10.43 1 94 35 SER B C 1
ATOM 1426 O O . SER B 1 35 ? -0.247 -0.009 -10.391 1 94 35 SER B O 1
ATOM 1428 N N . THR B 1 36 ? -2.266 -0.615 -9.633 1 92.5 36 THR B N 1
ATOM 1429 C CA . THR B 1 36 ? -2.248 0.415 -8.602 1 92.5 36 THR B CA 1
ATOM 1430 C C . THR B 1 36 ? -1.154 0.133 -7.578 1 92.5 36 THR B C 1
ATOM 1432 O O . THR B 1 36 ? -0.471 1.053 -7.121 1 92.5 36 THR B O 1
ATOM 1435 N N . PHE B 1 37 ? -1.031 -1.086 -7.266 1 91.81 37 PHE B N 1
ATOM 1436 C CA . PHE B 1 37 ? 0.055 -1.469 -6.371 1 91.81 37 PHE B CA 1
ATOM 1437 C C . PHE B 1 37 ? 1.405 -1.092 -6.969 1 91.81 37 PHE B C 1
ATOM 1439 O O . PHE B 1 37 ? 2.248 -0.501 -6.289 1 91.81 37 PHE B O 1
ATOM 1446 N N . HIS B 1 38 ? 1.545 -1.439 -8.156 1 91.12 38 HIS B N 1
ATOM 1447 C CA . HIS B 1 38 ? 2.793 -1.12 -8.844 1 91.12 38 HIS B CA 1
ATOM 1448 C C . HIS B 1 38 ? 3.049 0.383 -8.852 1 91.12 38 HIS B C 1
ATOM 1450 O O . HIS B 1 38 ? 4.164 0.828 -8.578 1 91.12 38 HIS B O 1
ATOM 1456 N N . GLY B 1 39 ? 2.078 1.096 -9.219 1 91.38 39 GLY B N 1
ATOM 1457 C CA . GLY B 1 39 ? 2.197 2.545 -9.219 1 91.38 39 GLY B CA 1
ATOM 1458 C C . GLY B 1 39 ? 2.582 3.117 -7.871 1 91.38 39 GLY B C 1
ATOM 1459 O O . GLY B 1 39 ? 3.449 3.988 -7.785 1 91.38 39 GLY B O 1
ATOM 1460 N N . LEU B 1 40 ? 1.951 2.627 -6.871 1 90.81 40 LEU B N 1
ATOM 1461 C CA . LEU B 1 40 ? 2.244 3.092 -5.52 1 90.81 40 LEU B CA 1
ATOM 1462 C C . LEU B 1 40 ? 3.672 2.736 -5.121 1 90.81 40 LEU B C 1
ATOM 1464 O O . LEU B 1 40 ? 4.379 3.559 -4.527 1 90.81 40 LEU B O 1
ATOM 1468 N N . SER B 1 41 ? 4.074 1.533 -5.371 1 88.56 41 SER B N 1
ATOM 1469 C CA . SER B 1 41 ? 5.434 1.103 -5.066 1 88.56 41 SER B CA 1
ATOM 1470 C C . SER B 1 41 ? 6.465 1.977 -5.773 1 88.56 41 SER B C 1
ATOM 1472 O O . SER B 1 41 ? 7.492 2.328 -5.195 1 88.56 41 SER B O 1
ATOM 1474 N N . ALA B 1 42 ? 6.191 2.316 -6.961 1 85.25 42 ALA B N 1
ATOM 1475 C CA . ALA B 1 42 ? 7.105 3.135 -7.754 1 85.25 42 ALA B CA 1
ATOM 1476 C C . ALA B 1 42 ? 7.234 4.539 -7.168 1 85.25 42 ALA B C 1
ATOM 1478 O O . ALA B 1 42 ? 8.344 5.051 -7.004 1 85.25 42 ALA B O 1
ATOM 1479 N N . ILE B 1 43 ? 6.117 5.133 -6.922 1 85.69 43 ILE B N 1
ATOM 1480 C CA . ILE B 1 43 ? 6.156 6.488 -6.387 1 85.69 43 ILE B CA 1
ATOM 1481 C C . ILE B 1 43 ? 6.754 6.477 -4.98 1 85.69 43 ILE B C 1
ATOM 1483 O O . ILE B 1 43 ? 7.496 7.387 -4.609 1 85.69 43 ILE B O 1
ATOM 1487 N N . ALA B 1 44 ? 6.441 5.461 -4.191 1 84 44 ALA B N 1
ATOM 1488 C CA . ALA B 1 44 ? 7.02 5.32 -2.857 1 84 44 ALA B CA 1
ATOM 1489 C C . ALA B 1 44 ? 8.539 5.215 -2.926 1 84 44 ALA B C 1
ATOM 1491 O O . ALA B 1 44 ? 9.242 5.812 -2.109 1 84 44 ALA B O 1
ATOM 1492 N N . ALA B 1 45 ? 9.039 4.484 -3.846 1 80.31 45 ALA B N 1
ATOM 1493 C CA . ALA B 1 45 ? 10.477 4.328 -4.02 1 80.31 45 ALA B CA 1
ATOM 1494 C C . ALA B 1 45 ? 11.133 5.652 -4.395 1 80.31 45 ALA B C 1
ATOM 1496 O O . ALA B 1 45 ? 12.258 5.938 -3.971 1 80.31 45 ALA B O 1
ATOM 1497 N N . GLN B 1 46 ? 10.414 6.426 -5.117 1 78.75 46 GLN B N 1
ATOM 1498 C CA . GLN B 1 46 ? 10.945 7.699 -5.59 1 78.75 46 GLN B CA 1
ATOM 1499 C C . GLN B 1 46 ? 11.023 8.719 -4.457 1 78.75 46 GLN B C 1
ATOM 1501 O O . GLN B 1 46 ? 11.898 9.586 -4.457 1 78.75 46 GLN B O 1
ATOM 1506 N N . VAL B 1 47 ? 10.148 8.562 -3.592 1 73.31 47 VAL B N 1
ATOM 1507 C CA . VAL B 1 47 ? 10.055 9.594 -2.562 1 73.31 47 VAL B CA 1
ATOM 1508 C C . VAL B 1 47 ? 10.742 9.109 -1.288 1 73.31 47 VAL B C 1
ATOM 1510 O O . VAL B 1 47 ? 10.781 9.828 -0.286 1 73.31 47 VAL B O 1
ATOM 1513 N N . SER B 1 48 ? 11.109 7.887 -1.282 1 73.88 48 SER B N 1
ATOM 1514 C CA . SER B 1 48 ? 11.805 7.324 -0.13 1 73.88 48 SER B CA 1
ATOM 1515 C C . SER B 1 48 ? 13.117 8.055 0.141 1 73.88 48 SER B C 1
ATOM 1517 O O . SER B 1 48 ? 13.812 8.461 -0.793 1 73.88 48 SER B O 1
ATOM 1519 N N . PRO B 1 49 ? 13.203 8.477 1.44 1 64 49 PRO B N 1
ATOM 1520 C CA . PRO B 1 49 ? 14.461 9.156 1.763 1 64 49 PRO B CA 1
ATOM 1521 C C . PRO B 1 49 ? 15.695 8.367 1.326 1 64 49 PRO B C 1
ATOM 1523 O O . PRO B 1 49 ? 15.672 7.133 1.345 1 64 49 PRO B O 1
ATOM 1526 N N . ALA B 1 50 ? 16.469 9.039 0.477 1 53.84 50 ALA B N 1
ATOM 1527 C CA . ALA B 1 50 ? 17.734 8.383 0.148 1 53.84 50 ALA B CA 1
ATOM 1528 C C . ALA B 1 50 ? 18.375 7.766 1.389 1 53.84 50 ALA B C 1
ATOM 1530 O O . ALA B 1 50 ? 18.281 8.328 2.484 1 53.84 50 ALA B O 1
ATOM 1531 N N . ALA B 1 51 ? 18.266 6.543 1.606 1 48.12 51 ALA B N 1
ATOM 1532 C CA . ALA B 1 51 ? 19.141 6.027 2.65 1 48.12 51 ALA B CA 1
ATOM 1533 C C . ALA B 1 51 ? 20.391 6.902 2.803 1 48.12 51 ALA B C 1
ATOM 1535 O O . ALA B 1 51 ? 21.172 7.051 1.859 1 48.12 51 ALA B O 1
ATOM 1536 N N . LEU B 1 52 ? 20.234 8.055 3.447 1 43.78 52 LEU B N 1
ATOM 1537 C CA . LEU B 1 52 ? 21.469 8.641 3.967 1 43.78 52 LEU B CA 1
ATOM 1538 C C . LEU B 1 52 ? 22.484 7.551 4.316 1 43.78 52 LEU B C 1
ATOM 1540 O O . LEU B 1 52 ? 23.469 7.809 5.012 1 43.78 52 LEU B O 1
ATOM 1544 N N . GLU B 1 53 ? 22.109 6.379 4.195 1 42.97 53 GLU B N 1
ATOM 1545 C CA . GLU B 1 53 ? 23.297 5.676 4.676 1 42.97 53 GLU B CA 1
ATOM 1546 C C . GLU B 1 53 ? 24.547 6.102 3.904 1 42.97 53 GLU B C 1
ATOM 1548 O O . GLU B 1 53 ? 24.641 5.863 2.699 1 42.97 53 GLU B O 1
ATOM 1553 N N . LYS B 1 54 ? 25 7.324 4.23 1 41.59 54 LYS B N 1
ATOM 1554 C CA . LYS B 1 54 ? 26.344 7.754 3.82 1 41.59 54 LYS B CA 1
ATOM 1555 C C . LYS B 1 54 ? 27.156 6.578 3.285 1 41.59 54 LYS B C 1
ATOM 1557 O O . LYS B 1 54 ? 27.859 6.711 2.281 1 41.59 54 LYS B O 1
ATOM 1562 N N . GLY B 1 55 ? 27.578 5.703 4.043 1 41.09 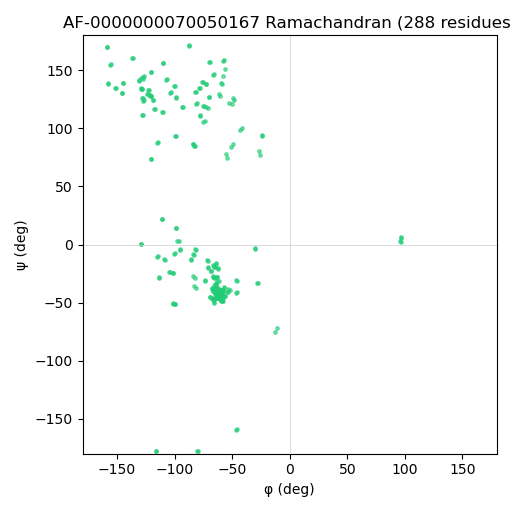55 GLY B N 1
ATOM 1563 C CA . GLY B 1 55 ? 28.703 4.797 3.885 1 41.09 55 GLY B CA 1
ATOM 1564 C C . GLY B 1 55 ? 28.375 3.555 3.084 1 41.09 55 GLY B C 1
ATOM 1565 O O . GLY B 1 55 ? 29.203 2.666 2.918 1 41.09 55 GLY B O 1
ATOM 1566 N N . ASN B 1 56 ? 27.062 3.188 3.152 1 39.16 56 ASN B N 1
ATOM 1567 C CA . ASN B 1 56 ? 26.969 1.889 2.496 1 39.16 56 ASN B CA 1
ATOM 1568 C C . ASN B 1 56 ? 26.828 2.035 0.983 1 39.16 56 ASN B C 1
ATOM 1570 O O . ASN B 1 56 ? 25.812 2.555 0.496 1 39.16 56 ASN B O 1
ATOM 1574 N N . PRO B 1 57 ? 27.875 2.127 0.335 1 41.25 57 PRO B N 1
ATOM 1575 C CA . PRO B 1 57 ? 27.953 2.127 -1.129 1 41.25 57 PRO B CA 1
ATOM 1576 C C . PRO B 1 57 ? 26.797 1.349 -1.772 1 41.25 57 PRO B C 1
ATOM 1578 O O . PRO B 1 57 ? 26.516 1.542 -2.955 1 41.25 57 PRO B O 1
ATOM 1581 N N . PHE B 1 58 ? 26.406 0.414 -1.14 1 40.84 58 PHE B N 1
ATOM 1582 C CA . PHE B 1 58 ? 25.391 -0.445 -1.75 1 40.84 58 PHE B CA 1
ATOM 1583 C C . PHE B 1 58 ? 24 0.099 -1.496 1 40.84 58 PHE B C 1
ATOM 1585 O O . PHE B 1 58 ? 23 -0.538 -1.854 1 40.84 58 PHE B O 1
ATOM 1592 N N . ALA B 1 59 ? 23.797 0.997 -0.662 1 43.44 59 ALA B N 1
ATOM 1593 C CA . ALA B 1 59 ? 22.547 1.72 -0.421 1 43.44 59 ALA B CA 1
ATOM 1594 C C . ALA B 1 59 ? 21.906 2.156 -1.734 1 43.44 59 ALA B C 1
ATOM 1596 O O . ALA B 1 59 ? 20.688 2.357 -1.803 1 43.44 59 ALA B O 1
ATOM 1597 N N . ALA B 1 60 ? 22.797 2.615 -2.645 1 39.84 60 ALA B N 1
ATOM 1598 C CA . ALA B 1 60 ? 22.406 2.818 -4.039 1 39.84 60 ALA B CA 1
ATOM 1599 C C . ALA B 1 60 ? 21.625 1.62 -4.578 1 39.84 60 ALA B C 1
ATOM 1601 O O . ALA B 1 60 ? 21.078 1.669 -5.684 1 39.84 60 ALA B O 1
ATOM 1602 N N . LEU B 1 61 ? 22 0.584 -4.023 1 39.56 61 LEU B N 1
ATOM 1603 C CA . LEU B 1 61 ? 21.234 -0.511 -4.605 1 39.56 61 LEU B CA 1
ATOM 1604 C C . LEU B 1 61 ? 19.734 -0.284 -4.426 1 39.56 61 LEU B C 1
ATOM 1606 O O . LEU B 1 61 ? 19.312 0.283 -3.42 1 39.56 61 LEU B O 1
ATOM 1610 N N . GLN B 1 62 ? 18.812 -0.701 -5.438 1 45.88 62 GLN B N 1
ATOM 1611 C CA . GLN B 1 62 ? 17.469 -0.371 -5.91 1 45.88 62 GLN B CA 1
ATOM 1612 C C . GLN B 1 62 ? 16.469 -0.319 -4.75 1 45.88 62 GLN B C 1
ATOM 1614 O O . GLN B 1 62 ? 16.312 -1.298 -4.02 1 45.88 62 GLN B O 1
ATOM 1619 N N . PRO B 1 63 ? 16.406 0.85 -4.141 1 49.41 63 PRO B N 1
ATOM 1620 C CA . PRO B 1 63 ? 15.32 0.859 -3.15 1 49.41 63 PRO B CA 1
ATOM 1621 C C . PRO B 1 63 ? 14.227 -0.156 -3.463 1 49.41 63 PRO B C 1
ATOM 1623 O O . PRO B 1 63 ? 13.773 -0.253 -4.609 1 49.41 63 PRO B O 1
ATOM 1626 N N . ARG B 1 64 ? 14.281 -1.313 -2.922 1 57.72 64 ARG B N 1
ATOM 1627 C CA . ARG B 1 64 ? 13.156 -2.24 -2.99 1 57.72 64 ARG B CA 1
ATOM 1628 C C . ARG B 1 64 ? 11.859 -1.549 -2.596 1 57.72 64 ARG B C 1
ATOM 1630 O O . ARG B 1 64 ? 11.867 -0.552 -1.87 1 57.72 64 ARG B O 1
ATOM 1637 N N . GLY B 1 65 ? 10.758 -1.595 -3.445 1 70.44 65 GLY B N 1
ATOM 1638 C CA . GLY B 1 65 ? 9.375 -1.148 -3.373 1 70.44 65 GLY B CA 1
ATOM 1639 C C . GLY B 1 65 ? 8.695 -1.522 -2.07 1 70.44 65 GLY B C 1
ATOM 1640 O O . GLY B 1 65 ? 9.344 -1.62 -1.028 1 70.44 65 GLY B O 1
ATOM 1641 N N . ILE B 1 66 ? 7.512 -1.556 -1.996 1 80.31 66 ILE B N 1
ATOM 1642 C CA . ILE B 1 66 ? 6.621 -1.935 -0.907 1 80.31 66 ILE B CA 1
ATOM 1643 C C . ILE B 1 66 ? 6.707 -3.439 -0.667 1 80.31 66 ILE B C 1
ATOM 1645 O O . ILE B 1 66 ? 6.617 -4.23 -1.607 1 80.31 66 ILE B O 1
ATOM 1649 N N . ASN B 1 67 ? 6.98 -3.756 0.624 1 86.38 67 ASN B N 1
ATOM 1650 C CA . ASN B 1 67 ? 7.109 -5.164 0.979 1 86.38 67 ASN B CA 1
ATOM 1651 C C . ASN B 1 67 ? 5.844 -5.691 1.649 1 86.38 67 ASN B C 1
ATOM 1653 O O . ASN B 1 67 ? 5.566 -6.891 1.607 1 86.38 67 ASN B O 1
ATOM 1657 N N . LEU B 1 68 ? 5.141 -4.762 2.217 1 90.88 68 LEU B N 1
ATOM 1658 C CA . LEU B 1 68 ? 4.023 -5.207 3.041 1 90.88 68 LEU B CA 1
ATOM 1659 C C . LEU B 1 68 ? 2.916 -4.16 3.064 1 90.88 68 LEU B C 1
ATOM 1661 O O . LEU B 1 68 ? 3.189 -2.963 3.191 1 90.88 68 LEU B O 1
ATOM 1665 N N . ILE B 1 69 ? 1.752 -4.645 2.898 1 91.12 69 ILE B N 1
ATOM 1666 C CA . ILE B 1 69 ? 0.549 -3.842 3.096 1 91.12 69 ILE B CA 1
ATOM 1667 C C . ILE B 1 69 ? -0.41 -4.574 4.031 1 91.12 69 ILE B C 1
ATOM 1669 O O . ILE B 1 69 ? -0.678 -5.762 3.854 1 91.12 69 ILE B O 1
ATOM 1673 N N . GLU B 1 70 ? -0.904 -3.811 4.977 1 91.19 70 GLU B N 1
ATOM 1674 C CA . GLU B 1 70 ? -1.883 -4.402 5.883 1 91.19 70 GLU B CA 1
ATOM 1675 C C . GLU B 1 70 ? -3.186 -3.607 5.883 1 91.19 70 GLU B C 1
ATOM 1677 O O . GLU B 1 70 ? -3.17 -2.383 6.012 1 91.19 70 GLU B O 1
ATOM 1682 N N . ALA B 1 71 ? -4.219 -4.41 5.695 1 88.12 71 ALA B N 1
ATOM 1683 C CA . ALA B 1 71 ? -5.574 -3.873 5.82 1 88.12 71 ALA B CA 1
ATOM 1684 C C . ALA B 1 71 ? -6.32 -4.535 6.977 1 88.12 71 ALA B C 1
ATOM 1686 O O . ALA B 1 71 ? -5.723 -5.262 7.773 1 88.12 71 ALA B O 1
ATOM 1687 N N . ASP B 1 72 ? -7.574 -4.195 7.195 1 80.25 72 ASP B N 1
ATOM 1688 C CA . ASP B 1 72 ? -8.344 -4.68 8.336 1 80.25 72 ASP B CA 1
ATOM 1689 C C . ASP B 1 72 ? -8.523 -6.195 8.281 1 80.25 72 ASP B C 1
ATOM 1691 O O . ASP B 1 72 ? -8.523 -6.863 9.32 1 80.25 72 ASP B O 1
ATOM 1695 N N . ASN B 1 73 ? -8.523 -6.758 7.051 1 79.5 73 ASN B N 1
ATOM 1696 C CA . ASN B 1 73 ? -8.922 -8.164 6.992 1 79.5 73 ASN B CA 1
ATOM 1697 C C . ASN B 1 73 ? -7.91 -9 6.211 1 79.5 73 ASN B C 1
ATOM 1699 O O . ASN B 1 73 ? -8.086 -10.211 6.062 1 79.5 73 ASN B O 1
ATOM 1703 N N . PHE B 1 74 ? -6.914 -8.344 5.77 1 84.88 74 PHE B N 1
ATOM 1704 C CA . PHE B 1 74 ? -5.945 -9.117 4.996 1 84.88 74 PHE B CA 1
ATOM 1705 C C . PHE B 1 74 ? -4.594 -8.414 4.969 1 84.88 74 PHE B C 1
ATOM 1707 O O . PHE B 1 74 ? -4.473 -7.266 5.395 1 84.88 74 PHE B O 1
ATOM 1714 N N . ARG B 1 75 ? -3.668 -9.188 4.465 1 90.75 75 ARG B N 1
ATOM 1715 C CA . ARG B 1 75 ? -2.299 -8.711 4.281 1 90.75 75 ARG B CA 1
ATOM 1716 C C . ARG B 1 75 ? -1.795 -9.031 2.877 1 90.75 75 ARG B C 1
ATOM 1718 O O . ARG B 1 75 ? -2.113 -10.086 2.322 1 90.75 75 ARG B O 1
ATOM 1725 N N . LEU B 1 76 ? -1.056 -8.039 2.387 1 92 76 LEU B N 1
ATOM 1726 C CA . LEU B 1 76 ? -0.396 -8.227 1.099 1 92 76 LEU B CA 1
ATOM 1727 C C . LEU B 1 76 ? 1.118 -8.133 1.245 1 92 76 LEU B C 1
ATOM 1729 O O . LEU B 1 76 ? 1.631 -7.172 1.83 1 92 76 LEU B O 1
ATOM 1733 N N . GLN B 1 77 ? 1.778 -9.188 0.798 1 94.06 77 GLN B N 1
ATOM 1734 C CA . GLN B 1 77 ? 3.236 -9.148 0.797 1 94.06 77 GLN B CA 1
ATOM 1735 C C . GLN B 1 77 ? 3.791 -9.336 -0.612 1 94.06 77 GLN B C 1
ATOM 1737 O O . GLN B 1 77 ? 3.203 -10.055 -1.426 1 94.06 77 GLN B O 1
ATOM 1742 N N . CYS B 1 78 ? 4.941 -8.672 -0.762 1 94.62 78 CYS B N 1
ATOM 1743 C CA . CYS B 1 78 ? 5.508 -8.633 -2.107 1 94.62 78 CYS B CA 1
ATOM 1744 C C . CYS B 1 78 ? 6.969 -9.062 -2.096 1 94.62 78 CYS B C 1
ATOM 1746 O O . CYS B 1 78 ? 7.723 -8.688 -1.193 1 94.62 78 CYS B O 1
ATOM 1748 N N . LEU B 1 79 ? 7.402 -9.922 -3.018 1 94.25 79 LEU B N 1
ATOM 1749 C CA . LEU B 1 79 ? 8.789 -10.242 -3.348 1 94.25 79 LEU B CA 1
ATOM 1750 C C . LEU B 1 79 ? 9.148 -9.719 -4.734 1 94.25 79 LEU B C 1
ATOM 1752 O O . LEU B 1 79 ? 8.578 -10.148 -5.734 1 94.25 79 LEU B O 1
ATOM 1756 N N . GLU B 1 80 ? 10.062 -8.758 -4.723 1 91.31 80 GLU B N 1
ATOM 1757 C CA . GLU B 1 80 ? 10.477 -8.156 -5.988 1 91.31 80 GLU B CA 1
ATOM 1758 C C . GLU B 1 80 ? 11.836 -8.688 -6.426 1 91.31 80 GLU B C 1
ATOM 1760 O O . GLU B 1 80 ? 12.797 -8.672 -5.648 1 91.31 80 GLU B O 1
ATOM 1765 N N . THR B 1 81 ? 11.922 -9.109 -7.68 1 91.12 81 THR B N 1
ATOM 1766 C CA . THR B 1 81 ? 13.188 -9.594 -8.219 1 91.12 81 THR B CA 1
ATOM 1767 C C . THR B 1 81 ? 14.008 -8.438 -8.789 1 91.12 81 THR B C 1
ATOM 1769 O O . THR B 1 81 ? 13.5 -7.328 -8.945 1 91.12 81 THR B O 1
ATOM 1772 N N . ARG B 1 82 ? 15.219 -8.75 -9.117 1 85.69 82 ARG B N 1
ATOM 1773 C CA . ARG B 1 82 ? 16.109 -7.746 -9.695 1 85.69 82 ARG B CA 1
ATOM 1774 C C . ARG B 1 82 ? 15.617 -7.305 -11.07 1 85.69 82 ARG B C 1
ATOM 1776 O O . ARG B 1 82 ? 15.852 -6.168 -11.484 1 85.69 82 ARG B O 1
ATOM 1783 N N . THR B 1 83 ? 14.922 -8.164 -11.75 1 87.44 83 THR B N 1
ATOM 1784 C CA . THR B 1 83 ? 14.43 -7.863 -13.086 1 87.44 83 THR B CA 1
ATOM 1785 C C . THR B 1 83 ? 13.133 -7.059 -13.016 1 87.44 83 THR B C 1
ATOM 1787 O O . THR B 1 83 ? 12.57 -6.688 -14.047 1 87.44 83 THR B O 1
ATOM 1790 N N . GLY B 1 84 ? 12.641 -6.844 -11.812 1 88.12 84 GLY B N 1
ATOM 1791 C CA . GLY B 1 84 ? 11.477 -5.992 -11.625 1 88.12 84 GLY B CA 1
ATOM 1792 C C . GLY B 1 84 ? 10.172 -6.77 -11.539 1 88.12 84 GLY B C 1
ATOM 1793 O O . GLY B 1 84 ? 9.094 -6.18 -11.492 1 88.12 84 GLY B O 1
ATOM 1794 N N . LEU B 1 85 ? 10.312 -8.086 -11.523 1 93.19 85 LEU B N 1
ATOM 1795 C CA . LEU B 1 85 ? 9.117 -8.891 -11.305 1 93.19 85 LEU B CA 1
ATOM 1796 C C . LEU B 1 85 ? 8.672 -8.797 -9.852 1 93.19 85 LEU B C 1
ATOM 1798 O O . LEU B 1 85 ? 9.492 -8.812 -8.93 1 93.19 85 LEU B O 1
ATOM 1802 N N . LYS B 1 86 ? 7.336 -8.68 -9.695 1 94.19 86 LYS B N 1
ATOM 1803 C CA . LYS B 1 86 ? 6.77 -8.617 -8.352 1 94.19 86 LYS B CA 1
ATOM 1804 C C . LYS B 1 86 ? 5.844 -9.805 -8.094 1 94.19 86 LYS B C 1
ATOM 1806 O O . LYS B 1 86 ? 4.848 -9.984 -8.805 1 94.19 86 LYS B O 1
ATOM 1811 N N . PHE B 1 87 ? 6.211 -10.609 -7.148 1 95.94 87 PHE B N 1
ATOM 1812 C CA . PHE B 1 87 ? 5.344 -11.672 -6.645 1 95.94 87 PHE B CA 1
ATOM 1813 C C . PHE B 1 87 ? 4.547 -11.188 -5.438 1 95.94 87 PHE B C 1
ATOM 1815 O O . PHE B 1 87 ? 5.121 -10.828 -4.406 1 95.94 87 PHE B O 1
ATOM 1822 N N . VAL B 1 88 ? 3.238 -11.203 -5.594 1 94.5 88 VAL B N 1
ATOM 1823 C CA . VAL B 1 88 ? 2.383 -10.625 -4.562 1 94.5 88 VAL B CA 1
ATOM 1824 C C . VAL B 1 88 ? 1.426 -11.688 -4.031 1 94.5 88 VAL B C 1
ATOM 1826 O O . VAL B 1 88 ? 0.715 -12.336 -4.805 1 94.5 88 VAL B O 1
ATOM 1829 N N . LEU B 1 89 ? 1.402 -11.828 -2.742 1 94.19 89 LEU B N 1
ATOM 1830 C CA . LEU B 1 89 ? 0.523 -12.797 -2.1 1 94.19 89 LEU B CA 1
ATOM 1831 C C . LEU B 1 89 ? -0.437 -12.109 -1.137 1 94.19 89 LEU B C 1
ATOM 1833 O O . LEU B 1 89 ? -0.017 -11.297 -0.309 1 94.19 89 LEU B O 1
ATOM 1837 N N . VAL B 1 90 ? -1.677 -12.398 -1.308 1 91.25 90 VAL B N 1
ATOM 1838 C CA . VAL B 1 90 ? -2.707 -11.914 -0.394 1 91.25 90 VAL B CA 1
ATOM 1839 C C . VAL B 1 90 ? -3.059 -13.008 0.614 1 91.25 90 VAL B C 1
ATOM 1841 O O . VAL B 1 90 ? -3.395 -14.125 0.23 1 91.25 90 VAL B O 1
ATOM 1844 N N . ALA B 1 91 ? -2.994 -12.68 1.847 1 91.56 91 ALA B N 1
ATOM 1845 C CA . ALA B 1 91 ? -3.205 -13.68 2.891 1 91.56 91 ALA B CA 1
ATOM 1846 C C . ALA B 1 91 ? -4.086 -13.125 4.008 1 91.56 91 ALA B C 1
ATOM 1848 O O . ALA B 1 91 ? -4.219 -11.914 4.16 1 91.56 91 ALA B O 1
ATOM 1849 N N . GLU B 1 92 ? -4.641 -14.07 4.738 1 88.19 92 GLU B N 1
ATOM 1850 C CA . GLU B 1 92 ? -5.352 -13.68 5.953 1 88.19 92 GLU B CA 1
ATOM 1851 C C . GLU B 1 92 ? -4.383 -13.18 7.02 1 88.19 92 GLU B C 1
ATOM 1853 O O . GLU B 1 92 ? -3.213 -13.57 7.035 1 88.19 92 GLU B O 1
ATOM 1858 N N . LEU B 1 93 ? -4.891 -12.406 7.91 1 87.56 93 LEU B N 1
ATOM 1859 C CA . LEU B 1 93 ? -4.055 -11.805 8.938 1 87.56 93 LEU B CA 1
ATOM 1860 C C . LEU B 1 93 ? -3.535 -12.859 9.906 1 87.56 93 LEU B C 1
ATOM 1862 O O . LEU B 1 93 ? -2.508 -12.664 10.562 1 87.56 93 LEU B O 1
ATOM 1866 N N . GLY B 1 94 ? -4.207 -13.977 10.008 1 89.06 94 GLY B N 1
ATOM 1867 C CA . GLY B 1 94 ? -3.803 -15.031 10.922 1 89.06 94 GLY B CA 1
ATOM 1868 C C . GLY B 1 94 ? -2.543 -15.75 10.477 1 89.06 94 GLY B C 1
ATOM 1869 O O . GLY B 1 94 ? -1.884 -16.406 11.289 1 89.06 94 GLY B O 1
ATOM 1870 N N . VAL B 1 95 ? -2.197 -15.648 9.219 1 91.56 95 VAL B N 1
ATOM 1871 C CA . VAL B 1 95 ? -0.978 -16.266 8.711 1 91.56 95 VAL B CA 1
ATOM 1872 C C . VAL B 1 95 ? 0.223 -15.375 9.023 1 91.56 95 VAL B C 1
ATOM 1874 O O . VAL B 1 95 ? 0.2 -14.172 8.742 1 91.56 95 VAL B O 1
ATOM 1877 N N . SER B 1 96 ? 1.226 -15.93 9.555 1 93.56 96 SER B N 1
ATOM 1878 C CA . SER B 1 96 ? 2.391 -15.133 9.938 1 93.56 96 SER B CA 1
ATOM 1879 C C . SER B 1 96 ? 3.088 -14.547 8.711 1 93.56 96 SER B C 1
ATOM 1881 O O . SER B 1 96 ? 3.16 -15.195 7.66 1 93.56 96 SER B O 1
ATOM 1883 N N . PRO B 1 97 ? 3.645 -13.367 8.859 1 92.88 97 PRO B N 1
ATOM 1884 C CA . PRO B 1 97 ? 4.395 -12.766 7.754 1 92.88 97 PRO B CA 1
ATOM 1885 C C . PRO B 1 97 ? 5.535 -13.664 7.266 1 92.88 97 PRO B C 1
ATOM 1887 O O . PRO B 1 97 ? 5.812 -13.711 6.062 1 92.88 97 PRO B O 1
ATOM 1890 N N . ALA B 1 98 ? 6.156 -14.32 8.125 1 94.44 98 ALA B N 1
ATOM 1891 C CA . ALA B 1 98 ? 7.258 -15.203 7.77 1 94.44 98 ALA B CA 1
ATOM 1892 C C . ALA B 1 98 ? 6.781 -16.344 6.871 1 94.44 98 ALA B C 1
ATOM 1894 O O . ALA B 1 98 ? 7.484 -16.734 5.938 1 94.44 98 ALA B O 1
ATOM 1895 N N . THR B 1 99 ? 5.645 -16.844 7.188 1 95.75 99 THR B N 1
ATOM 1896 C CA . THR B 1 99 ? 5.074 -17.922 6.387 1 95.75 99 THR B CA 1
ATOM 1897 C C . THR B 1 99 ? 4.746 -17.438 4.977 1 95.75 99 THR B C 1
ATOM 1899 O O . THR B 1 99 ? 4.996 -18.141 3.996 1 95.75 99 THR B O 1
ATOM 1902 N N . VAL B 1 100 ? 4.199 -16.25 4.934 1 95.88 100 VAL B N 1
ATOM 1903 C CA . VAL B 1 100 ? 3.854 -15.672 3.639 1 95.88 100 VAL B CA 1
ATOM 1904 C C . VAL B 1 100 ? 5.121 -15.461 2.814 1 95.88 100 VAL B C 1
ATOM 1906 O O . VAL B 1 100 ? 5.16 -15.797 1.629 1 95.88 100 VAL B O 1
ATOM 1909 N N . GLU B 1 101 ? 6.148 -14.984 3.412 1 95.44 101 GLU B N 1
ATOM 1910 C CA . GLU B 1 101 ? 7.422 -14.766 2.738 1 95.44 101 GLU B CA 1
ATOM 1911 C C . GLU B 1 101 ? 8.008 -16.0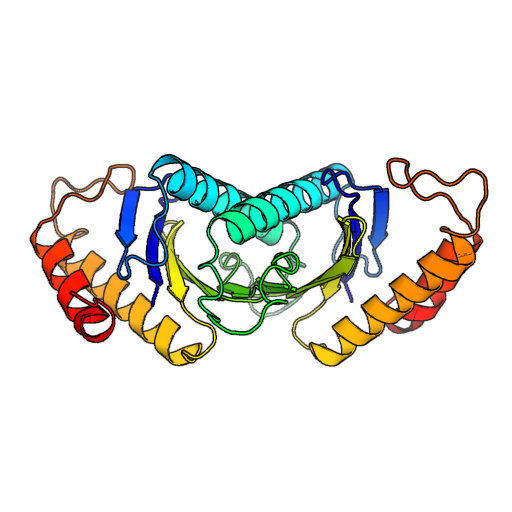78 2.223 1 95.44 101 GLU B C 1
ATOM 1913 O O . GLU B 1 101 ? 8.508 -16.141 1.098 1 95.44 101 GLU B O 1
ATOM 1918 N N . ALA B 1 102 ? 7.969 -17.031 3.053 1 96.44 102 ALA B N 1
ATOM 1919 C CA . ALA B 1 102 ? 8.477 -18.344 2.654 1 96.44 102 ALA B CA 1
ATOM 1920 C C . ALA B 1 102 ? 7.723 -18.891 1.444 1 96.44 102 ALA B C 1
ATOM 1922 O O . ALA B 1 102 ? 8.32 -19.469 0.541 1 96.44 102 ALA B O 1
ATOM 1923 N N . SER B 1 103 ? 6.414 -18.656 1.454 1 97.31 103 SER B N 1
ATOM 1924 C CA . SER B 1 103 ? 5.598 -19.094 0.324 1 97.31 103 SER B CA 1
ATOM 1925 C C . SER B 1 103 ? 5.992 -18.359 -0.955 1 97.31 103 SER B C 1
ATOM 1927 O O . SER B 1 103 ? 6.098 -18.969 -2.02 1 97.31 103 SER B O 1
ATOM 1929 N N . LEU B 1 104 ? 6.238 -17.125 -0.815 1 97.44 104 LEU B N 1
ATOM 1930 C CA . LEU B 1 104 ? 6.637 -16.328 -1.967 1 97.44 104 LEU B CA 1
ATOM 1931 C C . LEU B 1 104 ? 7.969 -16.812 -2.529 1 97.44 104 LEU B C 1
ATOM 1933 O O . LEU B 1 104 ? 8.156 -16.859 -3.748 1 97.44 104 LEU B O 1
ATOM 1937 N N . ARG B 1 105 ? 8.828 -17.156 -1.701 1 97.56 105 ARG B N 1
ATOM 1938 C CA . ARG B 1 105 ? 10.125 -17.672 -2.139 1 97.56 105 ARG B CA 1
ATOM 1939 C C . ARG B 1 105 ? 9.961 -18.984 -2.898 1 97.56 105 ARG B C 1
ATOM 1941 O O . ARG B 1 105 ? 10.617 -19.219 -3.914 1 97.56 105 ARG B O 1
ATOM 1948 N N . ARG B 1 106 ? 9.102 -19.781 -2.383 1 98 106 ARG B N 1
ATOM 1949 C CA . ARG B 1 106 ? 8.82 -21.047 -3.076 1 98 106 ARG B CA 1
ATOM 1950 C C . ARG B 1 106 ? 8.219 -20.781 -4.453 1 98 106 ARG B C 1
ATOM 1952 O O . ARG B 1 106 ? 8.555 -21.469 -5.422 1 98 106 ARG B O 1
ATOM 1959 N N . VAL B 1 107 ? 7.348 -19.859 -4.5 1 98.12 107 VAL B N 1
ATOM 1960 C CA . VAL B 1 107 ? 6.754 -19.484 -5.777 1 98.12 107 VAL B CA 1
ATOM 1961 C C . VAL B 1 107 ? 7.844 -19.016 -6.738 1 98.12 107 VAL B C 1
ATOM 1963 O O . VAL B 1 107 ? 7.852 -19.391 -7.914 1 98.12 107 VAL B O 1
ATOM 1966 N N . TYR B 1 108 ? 8.719 -18.219 -6.199 1 97.44 108 TYR B N 1
ATOM 1967 C CA . TYR B 1 108 ? 9.82 -17.719 -7.02 1 97.44 108 TYR B CA 1
ATOM 1968 C C . TYR B 1 108 ? 10.688 -18.859 -7.531 1 97.44 108 TYR B C 1
ATOM 1970 O O . TYR B 1 108 ? 11.109 -18.859 -8.688 1 97.44 108 TYR B O 1
ATOM 1978 N N . GLU B 1 109 ? 10.93 -19.766 -6.711 1 97.88 109 GLU B N 1
ATOM 1979 C CA . GLU B 1 109 ? 11.703 -20.938 -7.109 1 97.88 109 GLU B CA 1
ATOM 1980 C C . GLU B 1 109 ? 10.992 -21.719 -8.211 1 97.88 109 GLU B C 1
ATOM 1982 O O . GLU B 1 109 ? 11.625 -22.156 -9.172 1 97.88 109 GLU B O 1
ATOM 1987 N N . ALA B 1 110 ? 9.719 -21.938 -8.039 1 97.81 110 ALA B N 1
ATOM 1988 C CA . ALA B 1 110 ? 8.93 -22.594 -9.078 1 97.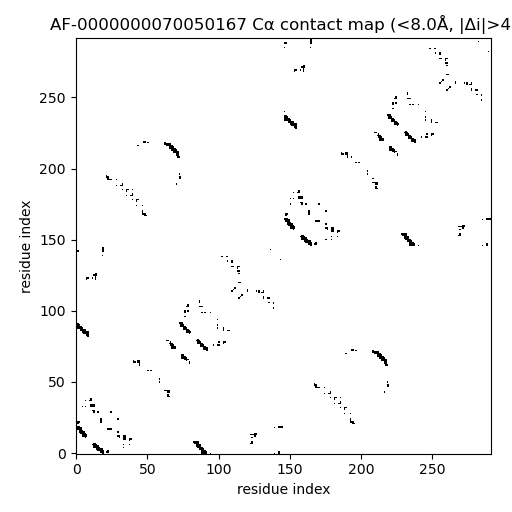81 110 ALA B CA 1
ATOM 1989 C C . ALA B 1 110 ? 8.992 -21.828 -10.391 1 97.81 110 ALA B C 1
ATOM 1991 O O . ALA B 1 110 ? 9.141 -22.422 -11.461 1 97.81 110 ALA B O 1
ATOM 1992 N N . TYR B 1 111 ? 8.883 -20.531 -10.297 1 97.5 111 TYR B N 1
ATOM 1993 C CA . TYR B 1 111 ? 8.977 -19.656 -11.461 1 97.5 111 TYR B CA 1
ATOM 1994 C C . TYR B 1 111 ? 10.32 -19.844 -12.164 1 97.5 111 TYR B C 1
ATOM 1996 O O . TYR B 1 111 ? 10.367 -19.984 -13.391 1 97.5 111 TYR B O 1
ATOM 2004 N N . ALA B 1 112 ? 11.367 -19.875 -11.398 1 96.38 112 ALA B N 1
ATOM 2005 C CA . ALA B 1 112 ? 12.719 -20.016 -11.93 1 96.38 112 ALA B CA 1
ATOM 2006 C C . ALA B 1 112 ? 12.898 -21.391 -12.594 1 96.38 112 ALA B C 1
ATOM 2008 O O . ALA B 1 112 ? 13.539 -21.5 -13.641 1 96.38 112 ALA B O 1
ATOM 2009 N N . ASP B 1 113 ? 12.289 -22.375 -12.078 1 96.44 113 ASP B N 1
ATOM 2010 C CA . ASP B 1 113 ? 12.477 -23.75 -12.531 1 96.44 113 ASP B CA 1
ATOM 2011 C C . ASP B 1 113 ? 11.641 -24.031 -13.773 1 96.44 113 ASP B C 1
ATOM 2013 O O . ASP B 1 113 ? 12.078 -24.75 -14.68 1 96.44 113 ASP B O 1
ATOM 2017 N N . TYR B 1 114 ? 10.414 -23.453 -13.82 1 96 114 TYR B N 1
ATOM 2018 C CA . TYR B 1 114 ? 9.484 -23.938 -14.828 1 96 114 TYR B CA 1
ATOM 2019 C C . TYR B 1 114 ? 9.203 -22.844 -15.867 1 96 114 TYR B C 1
ATOM 2021 O O . TYR B 1 114 ? 8.891 -23.156 -17.016 1 96 114 TYR B O 1
ATOM 2029 N N . VAL B 1 115 ? 9.297 -21.578 -15.477 1 95.44 115 VAL B N 1
ATOM 2030 C CA . VAL B 1 115 ? 8.922 -20.516 -16.391 1 95.44 115 VAL B CA 1
ATOM 2031 C C . VAL B 1 115 ? 10.18 -19.922 -17.031 1 95.44 115 VAL B C 1
ATOM 2033 O O . VAL B 1 115 ? 10.289 -19.844 -18.25 1 95.44 115 VAL B O 1
ATOM 2036 N N . LEU B 1 116 ? 11.141 -19.547 -16.25 1 91.81 116 LEU B N 1
ATOM 2037 C CA . LEU B 1 116 ? 12.344 -18.859 -16.688 1 91.81 116 LEU B CA 1
ATOM 2038 C C . LEU B 1 116 ? 13.18 -19.75 -17.594 1 91.81 116 LEU B C 1
ATOM 2040 O O . LEU B 1 116 ? 13.906 -19.266 -18.469 1 91.81 116 LEU B O 1
ATOM 2044 N N . LYS B 1 117 ? 13.102 -21.062 -17.438 1 91.25 117 LYS B N 1
ATOM 2045 C CA . LYS B 1 117 ? 13.906 -22 -18.219 1 91.25 117 LYS B CA 1
ATOM 2046 C C . LYS B 1 117 ? 13.258 -22.297 -19.562 1 91.25 117 LYS B C 1
ATOM 2048 O O . LYS B 1 117 ? 13.859 -22.938 -20.422 1 91.25 117 LYS B O 1
ATOM 2053 N N . ASN B 1 118 ? 12.039 -21.828 -19.734 1 89.5 118 ASN B N 1
ATOM 2054 C CA . ASN B 1 118 ? 11.367 -21.938 -21.031 1 89.5 118 ASN B CA 1
ATOM 2055 C C . ASN B 1 118 ? 11.984 -21 -22.062 1 89.5 118 ASN B C 1
ATOM 2057 O O . ASN B 1 118 ? 11.977 -19.781 -21.875 1 89.5 118 ASN B O 1
ATOM 2061 N N . PRO B 1 119 ? 12.57 -21.547 -23.188 1 87.31 119 PRO B N 1
ATOM 2062 C CA . PRO B 1 119 ? 13.258 -20.703 -24.172 1 87.31 119 PRO B CA 1
ATOM 2063 C C . PRO B 1 119 ? 12.328 -19.688 -24.844 1 87.31 119 PRO B C 1
ATOM 2065 O O . PRO B 1 119 ? 12.789 -18.688 -25.391 1 87.31 119 PRO B O 1
ATOM 2068 N N . PHE B 1 120 ? 11.031 -19.953 -24.797 1 85.75 120 PHE B N 1
ATOM 2069 C CA . PHE B 1 120 ? 10.07 -19.047 -25.438 1 85.75 120 PHE B CA 1
ATOM 2070 C C . PHE B 1 120 ? 9.453 -18.125 -24.406 1 85.75 120 PHE B C 1
ATOM 2072 O O . PHE B 1 120 ? 8.453 -17.453 -24.672 1 85.75 120 PHE B O 1
ATOM 2079 N N . TYR B 1 121 ? 9.992 -18.047 -23.266 1 86.88 121 TYR B N 1
ATOM 2080 C CA . TYR B 1 121 ? 9.438 -17.25 -22.188 1 86.88 121 TYR B CA 1
ATOM 2081 C C . TYR B 1 121 ? 9.773 -15.773 -22.375 1 86.88 121 TYR B C 1
ATOM 2083 O O . TYR B 1 121 ? 10.891 -15.422 -22.75 1 86.88 121 TYR B O 1
ATOM 2091 N N . ASP B 1 122 ? 8.75 -14.914 -22.188 1 89.31 122 ASP B N 1
ATOM 2092 C CA . ASP B 1 122 ? 8.859 -13.453 -22.141 1 89.31 122 ASP B CA 1
ATOM 2093 C C . ASP B 1 122 ? 8.203 -12.898 -20.875 1 89.31 122 ASP B C 1
ATOM 2095 O O . ASP B 1 122 ? 7.02 -13.133 -20.625 1 89.31 122 ASP B O 1
ATOM 2099 N N . ALA B 1 123 ? 8.977 -12.109 -20.109 1 88.38 123 ALA B N 1
ATOM 2100 C CA . ALA B 1 123 ? 8.516 -11.617 -18.812 1 88.38 123 ALA B CA 1
ATOM 2101 C C . ALA B 1 123 ? 7.309 -10.695 -18.969 1 88.38 123 ALA B C 1
ATOM 2103 O O . ALA B 1 123 ? 6.578 -10.438 -18.016 1 88.38 123 ALA B O 1
ATOM 2104 N N . ASP B 1 124 ? 7.07 -10.227 -20.172 1 91.88 124 ASP B N 1
ATOM 2105 C CA . ASP B 1 124 ? 5.984 -9.281 -20.406 1 91.88 124 ASP B CA 1
ATOM 2106 C C . ASP B 1 124 ? 4.738 -10 -20.922 1 91.88 124 ASP B C 1
ATOM 2108 O O . ASP B 1 124 ? 3.699 -9.367 -21.141 1 91.88 124 ASP B O 1
ATOM 2112 N N . MET B 1 125 ? 4.82 -11.289 -21 1 91.69 125 MET B N 1
ATOM 2113 C CA . MET B 1 125 ? 3.684 -12.07 -21.484 1 91.69 125 MET B CA 1
ATOM 2114 C C . MET B 1 125 ? 3.059 -12.875 -20.344 1 91.69 125 MET B C 1
ATOM 2116 O O . MET B 1 125 ? 3.729 -13.195 -19.359 1 91.69 125 MET B O 1
ATOM 2120 N N . PRO B 1 126 ? 1.804 -13.203 -20.516 1 93.88 126 PRO B N 1
ATOM 2121 C CA . PRO B 1 126 ? 1.162 -14.047 -19.516 1 93.88 126 PRO B CA 1
ATOM 2122 C C . PRO B 1 126 ? 1.86 -15.398 -19.344 1 93.88 126 PRO B C 1
ATOM 2124 O O . PRO B 1 126 ? 2.336 -15.977 -20.312 1 93.88 126 PRO B O 1
ATOM 2127 N N . ILE B 1 127 ? 1.985 -15.789 -18.094 1 95.31 127 ILE B N 1
ATOM 2128 C CA . ILE B 1 127 ? 2.58 -17.094 -17.797 1 95.31 127 ILE B CA 1
ATOM 2129 C C . ILE B 1 127 ? 1.559 -18.188 -18.047 1 95.31 127 ILE B C 1
ATOM 2131 O O . ILE B 1 127 ? 0.548 -18.281 -17.344 1 95.31 127 ILE B O 1
ATOM 2135 N N . ARG B 1 128 ? 1.842 -18.969 -19.094 1 91.94 128 ARG B N 1
ATOM 2136 C CA . ARG B 1 128 ? 1.019 -20.125 -19.422 1 91.94 128 ARG B CA 1
ATOM 2137 C C . ARG B 1 128 ? 1.844 -21.422 -19.391 1 91.94 128 ARG B C 1
ATOM 2139 O O . ARG B 1 128 ? 2.283 -21.891 -20.438 1 91.94 128 ARG B O 1
ATOM 2146 N N . CYS B 1 129 ? 2.172 -21.875 -18.281 1 94 129 CYS B N 1
ATOM 2147 C CA . CYS B 1 129 ? 2.988 -23.062 -18.078 1 94 129 CYS B CA 1
ATOM 2148 C C . CYS B 1 129 ? 2.309 -24.031 -17.109 1 94 129 CYS B C 1
ATOM 2150 O O . CYS B 1 129 ? 2.223 -23.75 -15.914 1 94 129 CYS B O 1
ATOM 2152 N N . HIS B 1 130 ? 1.87 -25.172 -17.594 1 94.81 130 HIS B N 1
ATOM 2153 C CA . HIS B 1 130 ? 1.108 -26.141 -16.812 1 94.81 130 HIS B CA 1
ATOM 2154 C C . HIS B 1 130 ? 1.933 -26.656 -15.641 1 94.81 130 HIS B C 1
ATOM 2156 O O . HIS B 1 130 ? 1.392 -26.922 -14.562 1 94.81 130 HIS B O 1
ATOM 2162 N N . LEU B 1 131 ? 3.223 -26.844 -15.867 1 95.5 131 LEU B N 1
ATOM 2163 C CA . LEU B 1 131 ? 4.086 -27.328 -14.797 1 95.5 131 LEU B CA 1
ATOM 2164 C C . LEU B 1 131 ? 4.152 -26.328 -13.656 1 95.5 131 LEU B C 1
ATOM 2166 O O . LEU B 1 131 ? 4.164 -26.703 -12.484 1 95.5 131 LEU B O 1
ATOM 2170 N N . PHE B 1 132 ? 4.199 -25.047 -14 1 97.38 132 PHE B N 1
ATOM 2171 C CA . PHE B 1 132 ? 4.184 -24 -12.992 1 97.38 132 PHE B CA 1
ATOM 2172 C C . PHE B 1 132 ? 2.869 -24 -12.227 1 97.38 132 PHE B C 1
ATOM 2174 O O . PHE B 1 132 ? 2.863 -23.938 -10.992 1 97.38 132 PHE B O 1
ATOM 2181 N N . ASP B 1 133 ? 1.811 -24.188 -12.953 1 96.62 133 ASP B N 1
ATOM 2182 C CA . ASP B 1 133 ? 0.496 -24.25 -12.32 1 96.62 133 ASP B CA 1
ATOM 2183 C C . ASP B 1 133 ? 0.433 -25.359 -11.289 1 96.62 133 ASP B C 1
ATOM 2185 O O . ASP B 1 133 ? -0.079 -25.172 -10.188 1 96.62 133 ASP B O 1
ATOM 2189 N N . ARG B 1 134 ? 0.896 -26.484 -11.688 1 96.75 134 ARG B N 1
ATOM 2190 C CA . ARG B 1 134 ? 0.876 -27.641 -10.805 1 96.75 134 ARG B CA 1
ATOM 2191 C C . ARG B 1 134 ? 1.7 -27.375 -9.547 1 96.75 134 ARG B C 1
ATOM 2193 O O . ARG B 1 134 ? 1.299 -27.766 -8.445 1 96.75 134 ARG B O 1
ATOM 2200 N N . GLU B 1 135 ? 2.891 -26.766 -9.727 1 97.31 135 GLU B N 1
ATOM 2201 C CA . GLU B 1 135 ? 3.738 -26.453 -8.578 1 97.31 135 GLU B CA 1
ATOM 2202 C C . GLU B 1 135 ? 3.059 -25.453 -7.637 1 97.31 135 GLU B C 1
ATOM 2204 O O . GLU B 1 135 ? 3.16 -25.578 -6.414 1 97.31 135 GLU B O 1
ATOM 2209 N N . ILE B 1 136 ? 2.332 -24.453 -8.219 1 97.38 136 ILE B N 1
ATOM 2210 C CA . ILE B 1 136 ? 1.604 -23.484 -7.41 1 97.38 136 ILE B CA 1
ATOM 2211 C C . ILE B 1 136 ? 0.524 -24.188 -6.598 1 97.38 136 ILE B C 1
ATOM 2213 O O . ILE B 1 136 ? 0.341 -23.906 -5.41 1 97.38 136 ILE B O 1
ATOM 2217 N N . GLU B 1 137 ? -0.108 -25.156 -7.172 1 95.81 137 GLU B N 1
ATOM 2218 C CA . GLU B 1 137 ? -1.132 -25.922 -6.473 1 95.81 137 GLU B CA 1
ATOM 2219 C C . GLU B 1 137 ? -0.535 -26.703 -5.305 1 95.81 137 GLU B C 1
ATOM 2221 O O . GLU B 1 137 ? -1.144 -26.797 -4.238 1 95.81 137 GLU B O 1
ATOM 2226 N N . LYS B 1 138 ? 0.588 -27.219 -5.5 1 96.44 138 LYS B N 1
ATOM 2227 C CA . LYS B 1 138 ? 1.263 -27.969 -4.449 1 96.44 138 LYS B CA 1
ATOM 2228 C C . LYS B 1 138 ? 1.66 -27.062 -3.289 1 96.44 138 LYS B C 1
ATOM 2230 O O . LYS B 1 138 ? 1.453 -27.406 -2.123 1 96.44 138 LYS B O 1
ATOM 2235 N N . ILE B 1 139 ? 2.225 -25.953 -3.59 1 96.88 139 ILE B N 1
ATOM 2236 C CA . ILE B 1 139 ? 2.705 -25 -2.59 1 96.88 139 ILE B CA 1
ATOM 2237 C C . ILE B 1 139 ? 1.542 -24.547 -1.71 1 96.88 139 ILE B C 1
ATOM 2239 O O . ILE B 1 139 ? 1.699 -24.391 -0.497 1 96.88 139 ILE B O 1
ATOM 2243 N N . PHE B 1 140 ? 0.398 -24.344 -2.316 1 96.19 140 PHE B N 1
ATOM 2244 C CA . PHE B 1 140 ? -0.716 -23.766 -1.578 1 96.19 140 PHE B CA 1
ATOM 2245 C C . PHE B 1 140 ? -1.821 -24.797 -1.367 1 96.19 140 PHE B C 1
ATOM 2247 O O . PHE B 1 140 ? -2.988 -24.438 -1.202 1 96.19 140 PHE B O 1
ATOM 2254 N N . ALA B 1 141 ? -1.523 -26.078 -1.434 1 93.44 141 ALA B N 1
ATOM 2255 C CA . ALA B 1 141 ? -2.479 -27.172 -1.33 1 93.44 141 ALA B CA 1
ATOM 2256 C C . ALA B 1 141 ? -3.338 -27.031 -0.076 1 93.44 141 ALA B C 1
ATOM 2258 O O . ALA B 1 141 ? -4.547 -27.281 -0.113 1 93.44 141 ALA B O 1
ATOM 2259 N N . ASP B 1 142 ? -2.709 -26.594 1.034 1 88.88 142 ASP B N 1
ATOM 2260 C CA . ASP B 1 142 ? -3.396 -26.5 2.318 1 88.88 142 ASP B CA 1
ATOM 2261 C C . ASP B 1 142 ? -4.414 -25.359 2.316 1 88.88 142 ASP B C 1
ATOM 2263 O O . ASP B 1 142 ? -5.281 -25.297 3.189 1 88.88 142 ASP B O 1
ATOM 2267 N N . TYR B 1 143 ? -4.312 -24.516 1.354 1 82.94 143 TYR B N 1
ATOM 2268 C CA . TYR B 1 143 ? -5.18 -23.344 1.336 1 82.94 143 TYR B CA 1
ATOM 2269 C C . TYR B 1 143 ? -6.223 -23.453 0.233 1 82.94 143 TYR B C 1
ATOM 2271 O O . TYR B 1 143 ? -7.098 -22.578 0.108 1 82.94 143 TYR B O 1
ATOM 2279 N N . ILE B 1 144 ? -6.008 -24.359 -0.589 1 77.25 144 ILE B N 1
ATOM 2280 C CA . ILE B 1 144 ? -6.957 -24.578 -1.679 1 77.25 144 ILE B CA 1
ATOM 2281 C C . ILE B 1 144 ? -8.125 -25.422 -1.187 1 77.25 144 ILE B C 1
ATOM 2283 O O . ILE B 1 144 ? -7.926 -26.547 -0.716 1 77.25 144 ILE B O 1
ATOM 2287 N N . THR B 1 145 ? -9.102 -24.703 -0.584 1 64.5 145 THR B N 1
ATOM 2288 C CA . THR B 1 145 ? -10.281 -25.469 -0.168 1 64.5 145 THR B CA 1
ATOM 2289 C C . THR B 1 145 ? -11.156 -25.812 -1.37 1 64.5 145 THR B C 1
ATOM 2291 O O . THR B 1 145 ? -11.453 -24.938 -2.199 1 64.5 145 THR B O 1
ATOM 2294 N N . VAL B 1 146 ? -11.102 -27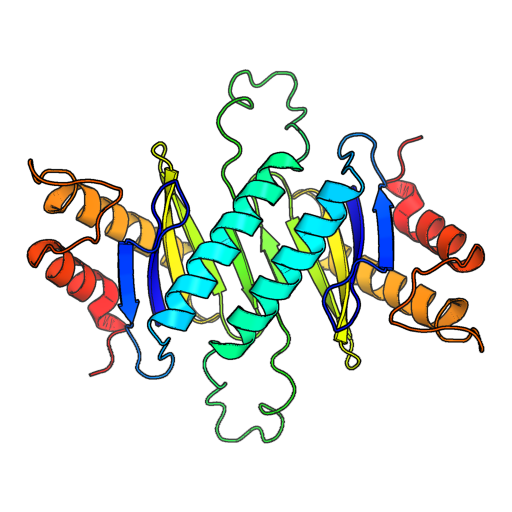.094 -1.782 1 48.56 146 VAL B N 1
ATOM 2295 C CA . VAL B 1 146 ? -12.016 -27.625 -2.781 1 48.56 146 VAL B CA 1
ATOM 2296 C C . VAL B 1 146 ? -13.453 -27.547 -2.264 1 48.56 146 VAL B C 1
ATOM 2298 O O . VAL B 1 146 ? -13.719 -27.844 -1.097 1 48.56 146 VAL B O 1
#

Radius of gyration: 20.26 Å; Cα contacts (8 Å, |Δi|>4): 484; chains: 2; bounding box: 52×57×44 Å